Protein AF-A0A3C0SU18-F1 (afdb_monomer)

pLDDT: mean 85.0, std 11.49, range [48.28, 97.62]

Solvent-accessible surface area (backbone atoms only — not comparable to full-atom values): 10486 Å² total; per-residue (Å²): 111,67,68,60,50,54,52,52,51,52,50,52,52,52,51,52,51,51,51,54,54,54,45,52,53,54,50,54,53,54,53,49,53,54,48,51,53,43,73,75,42,60,92,57,51,73,62,43,60,68,72,45,73,77,45,69,43,95,81,41,96,68,96,50,73,66,63,51,53,61,45,32,54,31,21,38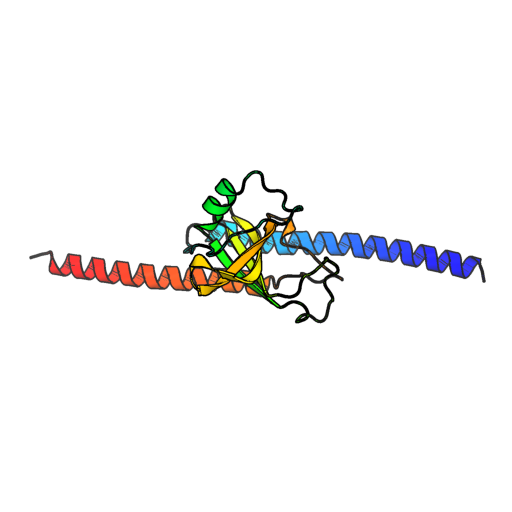,78,31,48,72,50,49,61,83,72,52,98,62,83,68,87,57,94,70,65,86,40,40,38,35,34,29,42,31,77,88,76,38,32,37,28,30,39,46,45,79,43,78,36,80,94,74,75,40,74,42,70,33,25,32,38,61,35,54,40,80,69,51,70,48,70,55,97,89,37,61,77,62,63,66,68,48,34,53,49,39,52,52,54,40,36,55,50,40,54,52,52,53,49,52,53,49,54,52,52,55,50,53,54,59,71,65,71,117

Secondary structure (DSSP, 8-state):
-HHHHHHHHHHHHHHHHHHHHHHHHHHHHHHHHHHHHHHHHGGG---BPPP-EEEE-TT---S-HHHHHHHHTSEEEEEEEETT-SSS--TTT--SSEEEEEEETTS-EEEEEEEEEEEGGGTEEEEEEEEEEEGGGG--EETTEESS-HHHHHHHHHHHHHHHHHHHHHHHHHHHHHHHHH--

Sequence (184 aa):
MFEKIEELVSQIQQDTQTIKEKKSILLDMNIKEVMYIIDTSIKWIEFDSISGIRKFSFNTEFHSILDFINLCSHAIKVDEYKSGSKPFKCYMNEKEGIYELWLLWNKEFCVTRVANEYSPELGRFIETREVEQYGRCAFDMYEVNFIWDMDCIVRSIINNLNKTATKTKVIREQLESQMRNSKL

Foldseek 3Di:
DVVVVVVVVVVVVVVVVVVVVVLVVVLVVLVVVLLVLCVVQLVQFAFAADPAEDAEDPPEPDDDPVVVNVQRRGKFFQFKDFQPPDPDRPPDVDDGAMWTWIQTSVRKIWIWGWDWDQDVVVRGTDIHIYTHYIGPVQFDDDPSHTPTDSVSNSVSSVVRSVVSVVVVVVVVVVVVVVVVVPPD

Mean predicted aligned error: 7.42 Å

Radius of gyration: 22.47 Å; Cα contacts (8 Å, |Δi|>4): 223; chains: 1; bounding box: 31×93×49 Å

Structure (mmCIF, N/CA/C/O backbone):
data_AF-A0A3C0SU18-F1
#
_entry.id   AF-A0A3C0SU18-F1
#
loop_
_atom_site.group_PDB
_atom_site.id
_atom_site.type_symbol
_atom_site.label_atom_id
_atom_site.label_alt_id
_atom_site.label_comp_id
_atom_site.label_asym_id
_atom_site.label_entity_id
_atom_site.label_seq_id
_atom_site.pdbx_PDB_ins_code
_atom_site.Cartn_x
_atom_site.Cartn_y
_atom_site.Cartn_z
_atom_site.occupancy
_atom_site.B_iso_or_equiv
_atom_site.auth_seq_id
_atom_site.auth_comp_id
_atom_site.auth_asym_id
_atom_site.auth_atom_id
_atom_site.pdbx_PDB_model_num
ATOM 1 N N . MET A 1 1 ? 15.022 -47.768 -2.696 1.00 73.12 1 MET A N 1
ATOM 2 C CA . MET A 1 1 ? 15.497 -46.474 -3.258 1.00 73.12 1 MET A CA 1
ATOM 3 C C . MET A 1 1 ? 14.331 -45.671 -3.817 1.00 73.12 1 MET A C 1
ATOM 5 O O . MET A 1 1 ? 14.207 -44.520 -3.436 1.00 73.12 1 MET A O 1
ATOM 9 N N . PHE A 1 2 ? 13.466 -46.280 -4.636 1.00 85.56 2 PHE A N 1
ATOM 10 C CA . PHE A 1 2 ? 12.244 -45.650 -5.154 1.00 85.56 2 PHE A CA 1
ATOM 11 C C . PHE A 1 2 ? 11.260 -45.236 -4.042 1.00 85.56 2 PHE A C 1
ATOM 13 O O . PHE A 1 2 ? 10.902 -44.072 -3.961 1.00 85.56 2 PHE A O 1
ATOM 20 N N . GLU A 1 3 ? 10.973 -46.132 -3.092 1.00 92.56 3 GLU A N 1
ATOM 21 C CA . GLU A 1 3 ? 10.109 -45.853 -1.924 1.00 92.56 3 GLU A CA 1
ATOM 22 C C . GLU A 1 3 ? 10.588 -44.646 -1.095 1.00 92.56 3 GLU A C 1
ATOM 24 O O . GLU A 1 3 ? 9.797 -43.815 -0.667 1.00 92.56 3 GLU A O 1
ATOM 29 N N . LYS A 1 4 ? 11.911 -44.491 -0.935 1.00 93.19 4 LYS A N 1
ATOM 30 C CA . LYS A 1 4 ? 12.508 -43.341 -0.237 1.00 93.19 4 LYS A CA 1
ATOM 31 C C . LYS A 1 4 ? 12.325 -42.031 -1.012 1.00 93.19 4 LYS A C 1
ATOM 33 O O . LYS A 1 4 ? 12.216 -40.972 -0.405 1.00 93.19 4 LYS A O 1
ATOM 38 N N . ILE A 1 5 ? 12.330 -42.083 -2.346 1.00 93.31 5 ILE A N 1
ATOM 39 C CA . ILE A 1 5 ? 12.046 -40.907 -3.180 1.00 93.31 5 ILE A CA 1
ATOM 40 C C . ILE A 1 5 ? 10.571 -40.522 -3.028 1.00 93.31 5 ILE A C 1
ATOM 42 O O . ILE A 1 5 ? 10.285 -39.347 -2.829 1.00 93.31 5 ILE A O 1
ATOM 46 N N . GLU A 1 6 ? 9.652 -41.488 -3.064 1.00 95.56 6 GLU A N 1
ATOM 47 C CA . GLU A 1 6 ? 8.213 -41.243 -2.883 1.00 95.56 6 GLU A CA 1
ATOM 48 C C . GLU A 1 6 ? 7.893 -40.652 -1.504 1.00 95.56 6 GLU A C 1
ATOM 50 O O . GLU A 1 6 ? 7.152 -39.674 -1.411 1.00 95.56 6 GLU A O 1
ATOM 55 N N . GLU A 1 7 ? 8.513 -41.177 -0.445 1.00 97.00 7 GLU A N 1
ATOM 56 C CA . GLU A 1 7 ? 8.393 -40.643 0.916 1.00 97.00 7 GLU A CA 1
ATOM 57 C C . GLU A 1 7 ? 8.862 -39.181 0.995 1.00 97.00 7 GLU A C 1
ATOM 59 O O . GLU A 1 7 ? 8.137 -38.318 1.492 1.00 97.00 7 GLU A O 1
ATOM 64 N N . LEU A 1 8 ? 10.041 -38.874 0.441 1.00 96.31 8 LEU A N 1
ATOM 65 C CA . LEU A 1 8 ? 10.576 -37.509 0.415 1.00 96.31 8 LEU A CA 1
ATOM 66 C C . LEU A 1 8 ? 9.686 -36.557 -0.391 1.00 96.31 8 LEU A C 1
ATOM 68 O O . LEU A 1 8 ? 9.464 -35.424 0.032 1.00 96.31 8 LEU A O 1
ATOM 72 N N . VAL A 1 9 ? 9.155 -37.003 -1.532 1.00 96.44 9 VAL A N 1
ATOM 73 C CA . VAL A 1 9 ? 8.219 -36.209 -2.341 1.00 96.44 9 VAL A CA 1
ATOM 74 C C . VAL A 1 9 ? 6.943 -35.913 -1.552 1.00 96.44 9 VAL A C 1
ATOM 76 O O . VAL A 1 9 ? 6.504 -34.763 -1.530 1.00 96.44 9 VAL A O 1
ATOM 79 N N . SER A 1 10 ? 6.382 -36.908 -0.861 1.00 96.50 10 SER A N 1
ATOM 80 C CA . SER A 1 10 ? 5.199 -36.727 -0.012 1.00 96.50 10 SER A CA 1
ATOM 81 C C . SER A 1 10 ? 5.458 -35.733 1.124 1.00 96.50 10 SER A C 1
ATOM 83 O O . SER A 1 10 ? 4.630 -34.854 1.371 1.00 96.50 10 SER A O 1
ATOM 85 N N . GLN A 1 11 ? 6.615 -35.820 1.789 1.00 97.56 11 GLN A N 1
ATOM 86 C CA . GLN A 1 11 ? 6.986 -34.888 2.856 1.00 97.56 11 GLN A CA 1
ATOM 87 C C . GLN A 1 11 ? 7.109 -33.452 2.331 1.00 97.56 11 GLN A C 1
ATOM 89 O O . GLN A 1 11 ? 6.512 -32.535 2.890 1.00 97.56 11 GLN A O 1
ATOM 94 N N . ILE A 1 12 ? 7.808 -33.258 1.207 1.00 96.12 12 ILE A N 1
ATOM 95 C CA . ILE A 1 12 ? 7.968 -31.938 0.577 1.00 96.12 12 ILE A CA 1
ATOM 96 C C . ILE A 1 12 ? 6.604 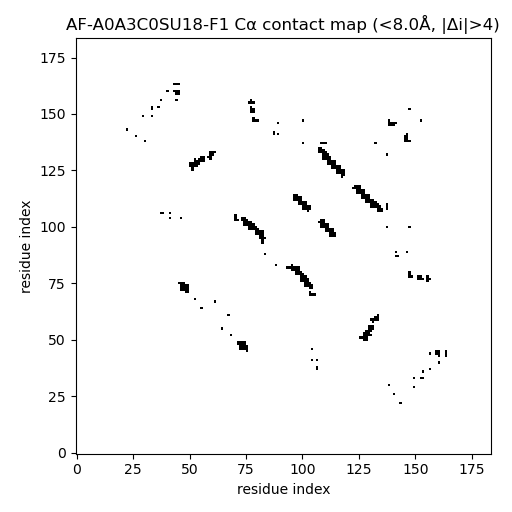-31.330 0.224 1.00 96.12 12 ILE A C 1
ATOM 98 O O . ILE A 1 12 ? 6.397 -30.129 0.409 1.00 96.12 12 ILE A O 1
ATOM 102 N N . GLN A 1 13 ? 5.660 -32.136 -0.268 1.00 95.25 13 GLN A N 1
ATOM 103 C CA . GLN A 1 13 ? 4.309 -31.670 -0.585 1.00 95.25 13 GLN A CA 1
ATOM 104 C C . GLN A 1 13 ? 3.549 -31.207 0.666 1.00 95.25 13 GLN A C 1
ATOM 106 O O . GLN A 1 13 ? 2.948 -30.129 0.644 1.00 95.25 13 GLN A O 1
ATOM 111 N N . GLN A 1 14 ? 3.606 -31.973 1.760 1.00 96.75 14 GLN A N 1
ATOM 112 C CA . GLN A 1 14 ? 2.976 -31.602 3.033 1.00 96.75 14 GLN A CA 1
ATOM 113 C C . GLN A 1 14 ? 3.587 -30.330 3.634 1.00 96.75 14 GLN A C 1
ATOM 115 O O . GLN A 1 14 ? 2.854 -29.426 4.053 1.00 96.75 14 GLN A O 1
ATOM 120 N N . ASP A 1 15 ? 4.915 -30.222 3.623 1.00 95.31 15 ASP A N 1
ATOM 121 C CA . ASP A 1 15 ? 5.626 -29.047 4.126 1.00 95.31 15 ASP A CA 1
ATOM 122 C C . ASP A 1 15 ? 5.274 -27.807 3.300 1.00 95.31 15 ASP A C 1
ATOM 124 O O . ASP A 1 15 ? 4.947 -26.756 3.852 1.00 95.31 15 ASP A O 1
ATOM 128 N N . THR A 1 16 ? 5.245 -27.937 1.970 1.00 90.56 16 THR A N 1
ATOM 129 C CA . THR A 1 16 ? 4.876 -26.845 1.055 1.0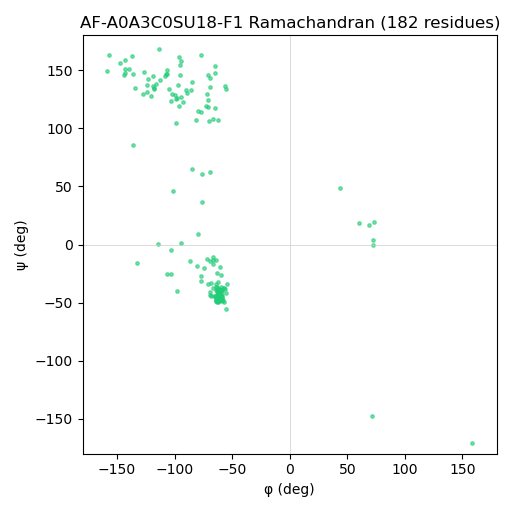0 90.56 16 THR A CA 1
ATOM 130 C C . THR A 1 16 ? 3.459 -26.338 1.324 1.00 90.56 16 THR A C 1
ATOM 132 O O . THR A 1 16 ? 3.231 -25.126 1.370 1.00 90.56 16 THR A O 1
ATOM 135 N N . GLN A 1 17 ? 2.505 -27.246 1.540 1.00 93.00 17 GLN A N 1
ATOM 136 C CA . GLN A 1 17 ? 1.126 -26.883 1.863 1.00 93.00 17 GLN A CA 1
ATOM 137 C C . GLN A 1 17 ? 1.041 -26.152 3.210 1.00 93.00 17 GLN A C 1
ATOM 139 O O . GLN A 1 17 ? 0.434 -25.084 3.298 1.00 93.00 17 GLN A O 1
ATOM 144 N N . THR A 1 18 ? 1.723 -26.669 4.232 1.00 92.94 18 THR A N 1
ATOM 145 C CA . THR A 1 18 ? 1.764 -26.059 5.569 1.00 92.94 18 THR A CA 1
ATOM 146 C C . THR A 1 18 ? 2.370 -24.655 5.524 1.00 92.94 18 THR A C 1
ATOM 148 O O . THR A 1 18 ? 1.820 -23.714 6.101 1.00 92.94 18 THR A O 1
ATOM 151 N N . ILE A 1 19 ? 3.476 -24.476 4.795 1.00 87.19 19 ILE A N 1
ATOM 152 C CA . ILE A 1 19 ? 4.123 -23.172 4.595 1.00 87.19 19 ILE A CA 1
ATOM 153 C C . ILE A 1 19 ? 3.154 -22.188 3.933 1.00 87.19 19 ILE A C 1
ATOM 155 O O . ILE A 1 19 ? 3.029 -21.048 4.387 1.00 87.19 19 ILE A O 1
ATOM 159 N N . LYS A 1 20 ? 2.438 -22.619 2.887 1.00 84.81 20 LYS A N 1
ATOM 160 C CA . LYS A 1 20 ? 1.464 -21.779 2.178 1.00 84.81 20 LYS A CA 1
ATOM 161 C C . LYS A 1 20 ? 0.345 -21.299 3.106 1.00 84.81 20 LYS A C 1
ATOM 163 O O . LYS A 1 20 ? 0.015 -20.113 3.095 1.00 84.81 20 LYS A O 1
ATOM 168 N N . GLU A 1 21 ? -0.201 -22.187 3.930 1.00 89.88 21 GLU A N 1
ATOM 169 C CA . GLU A 1 21 ? -1.260 -21.855 4.890 1.00 89.88 21 GLU A CA 1
ATOM 170 C C . GLU A 1 21 ? -0.781 -20.861 5.953 1.00 89.88 21 GLU A C 1
ATOM 172 O O . GLU A 1 21 ? -1.418 -19.831 6.181 1.00 89.88 21 GLU A O 1
ATOM 177 N N . LYS A 1 22 ? 0.376 -21.119 6.573 1.00 89.00 22 LYS A N 1
ATOM 178 C CA . LYS A 1 22 ? 0.932 -20.229 7.605 1.00 89.00 22 LYS A CA 1
ATOM 179 C C . LYS A 1 22 ? 1.287 -18.850 7.052 1.00 89.00 22 LYS A C 1
ATOM 181 O O . LYS A 1 22 ? 1.043 -17.855 7.733 1.00 89.00 22 LYS A O 1
ATOM 186 N N . LYS A 1 23 ? 1.785 -18.777 5.813 1.00 85.00 23 LYS A N 1
ATOM 187 C CA . LYS A 1 23 ? 2.049 -17.511 5.115 1.00 85.00 23 LYS A CA 1
ATOM 188 C C . LYS A 1 23 ? 0.773 -16.679 4.959 1.00 85.00 23 LYS A C 1
ATOM 190 O O . LYS A 1 23 ? 0.796 -15.492 5.262 1.00 85.00 23 LYS A O 1
ATOM 195 N N . SER A 1 24 ? -0.333 -17.296 4.537 1.00 85.31 24 SER A N 1
ATOM 196 C CA . SER A 1 24 ? -1.618 -16.597 4.380 1.00 85.31 24 SER A CA 1
ATOM 197 C C . SER A 1 24 ? -2.141 -16.042 5.705 1.00 85.31 24 SER A C 1
ATOM 199 O O . SER A 1 24 ? -2.592 -14.906 5.762 1.00 85.31 24 SER A O 1
ATOM 201 N N . ILE A 1 25 ? -2.041 -16.813 6.790 1.00 89.56 25 ILE A N 1
ATOM 202 C CA . ILE A 1 25 ? -2.493 -16.361 8.115 1.00 89.56 25 ILE A CA 1
ATOM 203 C C . ILE A 1 25 ? -1.677 -15.150 8.583 1.00 89.56 25 ILE A C 1
ATOM 205 O O . ILE A 1 25 ? -2.240 -14.169 9.069 1.00 89.56 25 ILE A O 1
ATOM 209 N N . LEU A 1 26 ? -0.352 -15.203 8.423 1.00 86.94 26 LEU A N 1
ATOM 210 C CA . LEU A 1 26 ? 0.532 -14.102 8.802 1.00 86.94 26 LEU A CA 1
ATOM 211 C C . LEU A 1 26 ? 0.250 -12.833 7.981 1.00 86.94 26 LEU A C 1
ATOM 213 O O . LEU A 1 26 ? 0.274 -11.732 8.534 1.00 86.94 26 LEU A O 1
ATOM 217 N N . LEU A 1 27 ? -0.041 -12.990 6.686 1.00 85.56 27 LEU A N 1
ATOM 218 C CA . LEU A 1 27 ? -0.448 -11.901 5.799 1.00 85.56 27 LEU A CA 1
ATOM 219 C C . LEU A 1 27 ? -1.669 -11.164 6.355 1.00 85.56 27 LEU A C 1
ATOM 221 O O . LEU A 1 27 ? -1.630 -9.956 6.595 1.00 85.56 27 LEU A O 1
ATOM 225 N N . ASP A 1 28 ? -2.731 -11.925 6.613 1.00 88.06 28 ASP A N 1
ATOM 226 C CA . ASP A 1 28 ? -4.013 -11.394 7.065 1.00 88.06 28 ASP A CA 1
ATOM 227 C C . ASP A 1 28 ? -3.899 -10.691 8.420 1.00 88.06 28 ASP A C 1
ATOM 229 O O . ASP A 1 28 ? -4.522 -9.648 8.632 1.00 88.06 28 ASP A O 1
ATOM 233 N N . MET A 1 29 ? -3.087 -11.229 9.336 1.00 90.44 29 MET A N 1
ATOM 234 C CA . MET A 1 29 ? -2.858 -10.623 10.649 1.00 90.44 29 MET A CA 1
ATOM 235 C C . MET A 1 29 ? -2.205 -9.240 10.546 1.00 90.44 29 MET A C 1
ATOM 237 O O . MET A 1 29 ? -2.726 -8.290 11.130 1.00 90.44 29 MET A O 1
ATOM 241 N N . ASN A 1 30 ? -1.119 -9.103 9.780 1.00 89.69 30 ASN A N 1
ATOM 242 C CA . ASN A 1 30 ? -0.411 -7.823 9.653 1.00 89.69 30 ASN A CA 1
ATOM 243 C C . ASN A 1 30 ? -1.236 -6.782 8.881 1.00 89.69 30 ASN A C 1
ATOM 245 O O . ASN A 1 30 ? -1.316 -5.628 9.299 1.00 89.69 30 ASN A O 1
ATOM 249 N N . ILE A 1 31 ? -1.919 -7.184 7.798 1.00 89.69 31 ILE A N 1
ATOM 250 C CA . ILE A 1 31 ? -2.835 -6.280 7.080 1.00 89.69 31 ILE A CA 1
ATOM 251 C C . ILE A 1 31 ? -3.925 -5.782 8.030 1.00 89.69 31 ILE A C 1
ATOM 253 O O . ILE A 1 31 ? -4.253 -4.598 8.031 1.00 89.69 31 ILE A O 1
ATOM 257 N N . LYS A 1 32 ? -4.491 -6.663 8.863 1.00 91.75 32 LYS A N 1
ATOM 258 C CA . LYS A 1 32 ? -5.528 -6.280 9.826 1.00 91.75 32 LYS A CA 1
ATOM 259 C C . LYS A 1 32 ? -5.030 -5.243 10.833 1.00 91.75 32 LYS A C 1
ATOM 261 O O . LYS A 1 32 ? -5.783 -4.329 11.162 1.00 91.75 32 LYS A O 1
ATOM 266 N N . GLU A 1 33 ? -3.795 -5.364 11.307 1.00 92.38 33 GLU A N 1
ATOM 267 C CA . GLU A 1 33 ? -3.188 -4.392 12.220 1.00 92.38 33 GLU A CA 1
ATOM 268 C C . GLU A 1 33 ? -3.019 -3.014 11.566 1.00 92.38 33 GLU A C 1
ATOM 270 O O . GLU A 1 33 ? -3.482 -2.009 12.112 1.00 92.38 33 GLU A O 1
ATOM 275 N N . VAL A 1 34 ? -2.460 -2.966 10.353 1.00 93.06 34 VAL A N 1
ATOM 276 C CA . VAL A 1 34 ? -2.328 -1.720 9.578 1.00 93.06 34 VAL A CA 1
ATOM 277 C C . VAL A 1 34 ? -3.697 -1.082 9.329 1.00 93.06 34 VAL A C 1
ATOM 279 O O . VAL A 1 34 ? -3.881 0.115 9.558 1.00 93.06 34 VAL A O 1
ATOM 282 N N . MET A 1 35 ? -4.689 -1.877 8.922 1.00 92.69 35 MET A N 1
ATOM 283 C CA . MET A 1 35 ? -6.046 -1.385 8.673 1.00 92.69 35 MET A CA 1
ATOM 284 C C . MET A 1 35 ? -6.715 -0.838 9.936 1.00 92.69 35 MET A C 1
ATOM 286 O O . MET A 1 35 ? -7.394 0.182 9.861 1.00 92.69 35 MET A O 1
ATOM 290 N N . TYR A 1 36 ? -6.485 -1.446 11.102 1.00 95.12 36 TYR A N 1
ATOM 291 C CA . TYR A 1 36 ? -6.994 -0.928 12.373 1.00 95.12 36 TYR A CA 1
ATOM 292 C C . TYR A 1 36 ? -6.428 0.465 12.700 1.00 95.12 36 TYR A C 1
ATOM 294 O O . TYR A 1 36 ? -7.167 1.370 13.111 1.00 95.12 36 TYR A O 1
ATOM 302 N N . ILE A 1 37 ? -5.126 0.665 12.477 1.00 94.56 37 ILE A N 1
ATOM 303 C CA . ILE A 1 37 ? -4.474 1.969 12.654 1.00 94.56 37 ILE A CA 1
ATOM 304 C C . ILE A 1 37 ? -5.087 2.992 11.694 1.00 94.56 37 ILE A C 1
ATOM 306 O O . ILE A 1 37 ? -5.429 4.100 12.116 1.00 94.56 37 ILE A O 1
ATOM 310 N N . ILE A 1 38 ? -5.290 2.624 10.429 1.00 94.12 38 ILE A N 1
ATOM 311 C CA . ILE A 1 38 ? -5.918 3.480 9.412 1.00 94.12 38 ILE A CA 1
ATOM 312 C C . ILE A 1 38 ? -7.346 3.847 9.800 1.00 94.12 38 ILE A C 1
ATOM 314 O O . ILE A 1 38 ? -7.693 5.025 9.796 1.00 94.12 38 ILE A O 1
ATOM 318 N N . ASP A 1 39 ? -8.169 2.881 10.196 1.00 95.19 39 ASP A N 1
ATOM 319 C CA . ASP A 1 39 ? -9.559 3.121 10.587 1.00 95.19 39 ASP A CA 1
ATOM 320 C C . ASP A 1 39 ? -9.680 4.137 11.724 1.00 95.19 39 ASP A C 1
ATOM 322 O O . ASP A 1 39 ? -10.585 4.978 11.717 1.00 95.19 39 ASP A O 1
ATOM 326 N N . THR A 1 40 ? -8.739 4.092 12.663 1.00 94.69 40 THR A N 1
ATOM 327 C CA . THR A 1 40 ? -8.687 5.004 13.808 1.00 94.69 40 THR A CA 1
ATOM 328 C C . THR A 1 40 ? -8.150 6.388 13.428 1.00 94.69 40 THR A C 1
ATOM 330 O O . THR A 1 40 ? -8.551 7.395 14.015 1.00 94.69 40 THR A O 1
ATOM 333 N N . SER A 1 41 ? -7.252 6.464 12.443 1.00 93.56 41 SER A N 1
ATOM 334 C CA . SER A 1 41 ? -6.485 7.678 12.135 1.00 93.56 41 SER A CA 1
ATOM 335 C C . SER A 1 41 ? -6.964 8.465 10.917 1.00 93.56 41 SER A C 1
ATOM 337 O O . SER A 1 41 ? -6.753 9.673 10.889 1.00 93.56 41 SER A O 1
ATOM 339 N N . ILE A 1 42 ? -7.637 7.842 9.941 1.00 91.94 42 ILE A N 1
ATOM 340 C CA . ILE A 1 42 ? -7.841 8.402 8.588 1.00 91.94 42 ILE A CA 1
ATOM 341 C C . ILE A 1 42 ? -8.474 9.802 8.578 1.00 91.94 42 ILE A C 1
ATOM 343 O O . ILE A 1 42 ? -8.133 10.630 7.742 1.00 91.94 42 ILE A O 1
ATOM 347 N N . LYS A 1 43 ? -9.371 10.095 9.531 1.00 92.12 43 LYS A N 1
ATOM 348 C CA . LYS A 1 43 ? -10.075 11.388 9.632 1.00 92.12 43 LYS A CA 1
ATOM 349 C C . LYS A 1 43 ? -9.163 12.553 10.033 1.00 92.12 43 LYS A C 1
ATOM 351 O O . LYS A 1 43 ? -9.580 13.702 9.936 1.00 92.12 43 LYS A O 1
ATOM 356 N N . TRP A 1 44 ? -7.964 12.253 10.522 1.00 93.00 44 TRP A N 1
ATOM 357 C CA . TRP A 1 44 ? -7.014 13.207 11.095 1.00 93.00 44 TRP A CA 1
ATOM 358 C C . TRP A 1 44 ? -5.737 13.343 10.266 1.00 93.00 44 TRP A C 1
ATOM 360 O O . TRP A 1 44 ? -4.826 14.074 10.652 1.00 93.00 44 TRP A O 1
ATOM 370 N N . ILE A 1 45 ? -5.645 12.612 9.160 1.00 90.94 45 ILE A N 1
ATOM 371 C CA . ILE A 1 45 ? -4.490 12.638 8.274 1.00 90.94 45 ILE A CA 1
ATOM 372 C C . ILE A 1 45 ? -4.637 13.794 7.278 1.00 90.94 45 ILE A C 1
ATOM 374 O O . ILE A 1 45 ? -5.727 14.053 6.767 1.00 90.94 45 ILE A O 1
ATOM 378 N N . GLU A 1 46 ? -3.533 14.488 7.002 1.00 91.50 46 GLU A N 1
ATOM 379 C CA . GLU A 1 46 ? -3.445 15.408 5.869 1.00 91.50 46 GLU A CA 1
ATOM 380 C C . GLU A 1 46 ? -3.056 14.649 4.601 1.00 91.50 46 GLU A C 1
ATOM 382 O O . GLU A 1 46 ? -2.127 13.840 4.609 1.00 91.50 46 GLU A O 1
ATOM 387 N N . PHE A 1 47 ? -3.774 14.924 3.516 1.00 90.69 47 PHE A N 1
ATOM 388 C CA . PHE A 1 47 ? -3.582 14.278 2.224 1.00 90.69 47 PHE A CA 1
ATOM 389 C C . PHE A 1 47 ? -2.957 15.243 1.219 1.00 90.69 47 PHE A C 1
ATOM 391 O O . PHE A 1 47 ? -3.291 16.429 1.202 1.00 90.69 47 PHE A O 1
ATOM 398 N N . ASP A 1 48 ? -2.116 14.693 0.350 1.00 85.81 48 ASP A N 1
ATOM 399 C CA . ASP A 1 48 ? -1.516 15.366 -0.797 1.00 85.81 48 ASP A CA 1
ATOM 400 C C . ASP A 1 48 ? -2.037 14.752 -2.107 1.00 85.81 48 ASP A C 1
ATOM 402 O O . ASP A 1 48 ? -2.650 13.684 -2.123 1.00 85.81 48 ASP A O 1
ATOM 406 N N . SER A 1 49 ? -1.771 15.406 -3.236 1.00 86.56 49 SER A N 1
ATOM 407 C CA . SER A 1 49 ? -2.099 14.859 -4.554 1.00 86.56 49 SER A CA 1
ATOM 408 C C . SER A 1 49 ? -0.950 14.025 -5.122 1.00 86.56 49 SER A C 1
ATOM 410 O O . SER A 1 49 ? 0.181 14.516 -5.207 1.00 86.56 49 SER A O 1
ATOM 412 N N . ILE A 1 50 ? -1.239 12.829 -5.635 1.00 87.94 50 ILE A N 1
ATOM 413 C CA . ILE A 1 50 ? -0.292 12.095 -6.484 1.00 87.94 50 ILE A CA 1
ATOM 414 C C . ILE A 1 50 ? -0.201 12.812 -7.837 1.00 87.94 50 ILE A C 1
ATOM 416 O O . ILE A 1 50 ? -1.185 12.918 -8.570 1.00 87.94 50 ILE A O 1
ATOM 420 N N . SER A 1 51 ? 0.984 13.308 -8.187 1.00 85.12 51 SER A N 1
ATOM 421 C CA . SER A 1 51 ? 1.205 14.034 -9.442 1.00 85.12 51 SER A CA 1
ATOM 422 C C . SER A 1 51 ? 1.730 13.124 -10.558 1.00 85.12 51 SER A C 1
ATOM 424 O O . SER A 1 51 ? 2.356 12.094 -10.312 1.00 85.12 51 SER A O 1
ATOM 426 N N . GLY A 1 52 ? 1.479 13.496 -11.817 1.00 80.81 52 GLY A N 1
ATOM 427 C CA . GLY A 1 52 ? 2.085 12.817 -12.970 1.00 80.81 52 GLY A CA 1
ATOM 428 C C . GLY A 1 52 ? 1.528 11.423 -13.289 1.00 80.81 52 GLY A C 1
ATOM 429 O O . GLY A 1 52 ? 2.185 10.672 -14.007 1.00 80.81 52 GLY A O 1
ATOM 430 N N . ILE A 1 53 ? 0.331 11.064 -12.809 1.00 84.44 53 ILE A N 1
ATOM 431 C CA . ILE A 1 53 ? -0.353 9.824 -13.219 1.00 84.44 53 ILE A CA 1
ATOM 432 C C . ILE A 1 53 ? -0.690 9.923 -14.708 1.00 84.44 53 ILE A C 1
ATOM 434 O O . ILE A 1 53 ? -1.431 10.817 -15.121 1.00 84.44 53 ILE A O 1
ATOM 438 N N . ARG A 1 54 ? -0.129 9.027 -15.525 1.00 74.00 54 ARG A N 1
ATOM 439 C CA . ARG A 1 54 ? -0.337 9.048 -16.986 1.00 74.00 54 ARG A CA 1
ATOM 440 C C . ARG A 1 54 ? -0.696 7.698 -17.597 1.00 74.00 54 ARG A C 1
ATOM 442 O O . ARG A 1 54 ? -1.127 7.677 -18.747 1.00 74.00 54 ARG A O 1
ATOM 449 N N . LYS A 1 55 ? -0.495 6.583 -16.886 1.00 72.56 55 LYS A N 1
ATOM 450 C CA . LYS A 1 55 ? -0.644 5.228 -17.443 1.00 72.56 55 LYS A CA 1
ATOM 451 C C . LYS A 1 55 ? -1.250 4.263 -16.424 1.00 72.56 55 LYS A C 1
ATOM 453 O O . LYS A 1 55 ? -0.969 4.371 -15.232 1.00 72.56 55 LYS A O 1
ATOM 458 N N . PHE A 1 56 ? -2.023 3.301 -16.923 1.00 71.62 56 PHE A N 1
ATOM 459 C CA . PHE A 1 56 ? -2.413 2.096 -16.185 1.00 71.62 56 PHE A CA 1
ATOM 460 C C . PHE A 1 56 ? -1.749 0.897 -16.833 1.00 71.62 56 PHE A C 1
ATOM 462 O O . PHE A 1 56 ? -1.680 0.820 -18.064 1.00 71.62 56 PHE A O 1
ATOM 469 N N . SER A 1 57 ? -1.304 -0.042 -16.007 1.00 66.81 57 SER A N 1
ATOM 470 C CA . SER A 1 57 ? -0.982 -1.377 -16.481 1.00 66.81 57 SER A CA 1
ATOM 471 C C . SER A 1 57 ? -2.256 -2.062 -16.988 1.00 66.81 57 SER A C 1
ATOM 473 O O . SER A 1 57 ? -3.352 -1.847 -16.470 1.00 66.81 57 SER A O 1
ATOM 475 N N . PHE A 1 58 ? -2.123 -2.913 -18.006 1.00 61.16 58 PHE A N 1
ATOM 476 C CA . PHE A 1 58 ? -3.248 -3.673 -18.574 1.00 61.16 58 PHE A CA 1
ATOM 477 C C . PHE A 1 58 ? -3.910 -4.606 -17.543 1.00 61.16 58 PHE A C 1
ATOM 479 O O . PHE A 1 58 ? -5.046 -5.031 -17.724 1.00 61.16 58 PHE A O 1
ATOM 486 N N . ASN A 1 59 ? -3.186 -4.914 -16.466 1.00 60.44 59 ASN A N 1
ATOM 487 C CA . ASN A 1 59 ? -3.609 -5.821 -15.406 1.00 60.44 59 ASN A CA 1
ATOM 488 C C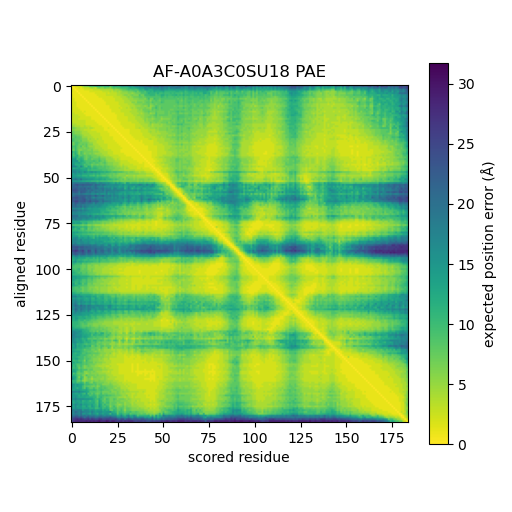 . ASN A 1 59 ? -4.261 -5.099 -14.214 1.00 60.44 59 ASN A C 1
ATOM 490 O O . ASN A 1 59 ? -4.598 -5.748 -13.228 1.00 60.44 59 ASN A O 1
ATOM 494 N N . THR A 1 60 ? -4.411 -3.773 -14.257 1.00 64.75 60 THR A N 1
ATOM 495 C CA . THR A 1 60 ? -4.978 -3.018 -13.135 1.00 64.75 60 THR A CA 1
ATOM 496 C C . THR A 1 60 ? -6.501 -3.183 -13.100 1.00 64.75 60 THR A C 1
ATOM 498 O O . THR A 1 60 ? -7.203 -2.692 -13.981 1.00 64.75 60 THR A O 1
ATOM 501 N N . GLU A 1 61 ? -7.030 -3.839 -12.063 1.00 62.84 61 GLU A N 1
ATOM 502 C CA . GLU A 1 61 ? -8.472 -4.072 -11.855 1.00 62.84 61 GLU A CA 1
ATOM 503 C C . GLU A 1 61 ? -9.210 -2.813 -11.346 1.00 62.84 61 GLU A C 1
ATOM 505 O O . GLU A 1 61 ? -9.781 -2.794 -10.256 1.00 62.84 61 GLU A O 1
ATOM 510 N N . PHE A 1 62 ? -9.196 -1.723 -12.118 1.00 66.31 62 PHE A N 1
ATOM 511 C CA . PHE A 1 62 ? -9.929 -0.495 -11.791 1.00 66.31 62 PHE A CA 1
ATOM 512 C C . PHE A 1 62 ? -10.899 -0.097 -12.913 1.00 66.31 62 PHE A C 1
ATOM 514 O O . PHE A 1 62 ? -10.603 -0.246 -14.095 1.00 66.31 62 PHE A O 1
ATOM 521 N N . HIS A 1 63 ? -12.074 0.422 -12.545 1.00 57.31 63 HIS A N 1
ATOM 522 C CA . HIS A 1 63 ? -13.199 0.607 -13.468 1.00 57.31 63 HIS A CA 1
ATOM 523 C C . HIS A 1 63 ? -13.057 1.832 -14.408 1.00 57.31 63 HIS A C 1
ATOM 525 O O . HIS A 1 63 ? -13.609 1.797 -15.508 1.00 57.31 63 HIS A O 1
ATOM 531 N N . SER A 1 64 ? -12.327 2.904 -14.035 1.00 67.62 64 SER A N 1
ATOM 532 C CA . SER A 1 64 ? -12.039 4.052 -14.931 1.00 67.62 64 SER A CA 1
ATOM 533 C C . SER A 1 64 ? -10.809 4.915 -14.547 1.00 67.62 64 SER A C 1
ATOM 535 O O . SER A 1 64 ? -10.498 5.123 -13.386 1.00 67.62 64 SER A O 1
ATOM 537 N N . ILE A 1 65 ? -10.100 5.528 -15.500 1.00 66.56 65 ILE A N 1
ATOM 538 C CA . ILE A 1 65 ? -8.980 6.449 -15.176 1.00 66.56 65 ILE A CA 1
ATOM 539 C C . ILE A 1 65 ? -9.408 7.652 -14.322 1.00 66.56 65 ILE A C 1
ATOM 541 O O . ILE A 1 65 ? -8.675 8.085 -13.433 1.00 66.56 65 ILE A O 1
ATOM 545 N N . LEU A 1 66 ? -10.584 8.208 -14.615 1.00 69.69 66 LEU A N 1
ATOM 546 C CA . LEU A 1 66 ? -11.058 9.450 -14.011 1.00 69.69 66 LEU A CA 1
ATOM 547 C C . LEU A 1 66 ? -11.386 9.258 -12.534 1.00 69.69 66 LEU A C 1
ATOM 549 O O . LEU A 1 66 ? -10.982 10.081 -11.713 1.00 69.69 66 LEU A O 1
ATOM 553 N N . ASP A 1 67 ? -12.054 8.157 -12.185 1.00 72.06 67 ASP A N 1
ATOM 554 C CA . ASP A 1 67 ? -12.392 7.897 -10.785 1.00 72.06 67 ASP A CA 1
ATOM 555 C C . ASP A 1 67 ? -11.119 7.653 -9.970 1.00 72.06 67 ASP A C 1
ATOM 557 O O . ASP A 1 67 ? -10.994 8.170 -8.863 1.00 72.06 67 ASP A O 1
ATOM 561 N N . PHE A 1 68 ? -10.119 6.978 -10.544 1.00 75.81 68 PHE A N 1
ATOM 562 C CA . PHE A 1 68 ? -8.831 6.792 -9.883 1.00 75.81 68 PHE A CA 1
ATOM 563 C C . PHE A 1 68 ? -8.070 8.110 -9.677 1.00 75.81 68 PHE A C 1
ATOM 565 O O . PHE A 1 68 ? -7.544 8.350 -8.592 1.00 75.81 68 PHE A O 1
ATOM 572 N N . ILE A 1 69 ? -8.022 8.996 -10.679 1.00 77.62 69 ILE A N 1
ATOM 573 C CA . ILE A 1 69 ? -7.385 10.318 -10.533 1.00 77.62 69 ILE A CA 1
ATOM 574 C C . ILE A 1 69 ? -8.063 11.122 -9.417 1.00 77.62 69 ILE A C 1
ATOM 576 O O . ILE A 1 69 ? -7.376 11.749 -8.607 1.00 77.62 69 ILE A O 1
ATOM 580 N N . ASN A 1 70 ? -9.393 11.055 -9.324 1.00 78.56 70 ASN A N 1
ATOM 581 C CA . ASN A 1 70 ? -10.131 11.692 -8.238 1.00 78.56 70 ASN A CA 1
ATOM 582 C C . ASN A 1 70 ? -9.728 11.117 -6.873 1.00 78.56 70 ASN A C 1
ATOM 584 O O . ASN A 1 70 ? -9.517 11.888 -5.939 1.00 78.56 70 ASN A O 1
ATOM 588 N N . LEU A 1 71 ? -9.539 9.800 -6.747 1.00 80.81 71 LEU A N 1
ATOM 589 C CA . LEU A 1 71 ? -9.024 9.198 -5.509 1.00 80.81 71 LEU A CA 1
ATOM 590 C C . LEU A 1 71 ? -7.592 9.659 -5.190 1.00 80.81 71 LEU A C 1
ATOM 592 O O . LEU A 1 71 ? -7.277 9.961 -4.041 1.00 80.81 71 LEU A O 1
ATOM 596 N N . CYS A 1 72 ? -6.745 9.786 -6.208 1.00 80.69 72 CYS A N 1
ATOM 597 C CA . CYS A 1 72 ? -5.344 10.190 -6.083 1.00 80.69 72 CYS A CA 1
ATOM 598 C C . CYS A 1 72 ? -5.125 11.664 -5.740 1.00 80.69 72 CYS A C 1
ATOM 600 O O . CYS A 1 72 ? -4.015 12.045 -5.369 1.00 80.69 72 CYS A O 1
ATOM 602 N N . SER A 1 73 ? -6.159 12.499 -5.839 1.00 75.75 73 SER A N 1
ATOM 603 C CA . SER A 1 73 ? -6.098 13.879 -5.345 1.00 75.75 73 SER A CA 1
ATOM 604 C C . SER A 1 73 ? -5.985 13.964 -3.816 1.00 75.75 73 SER A C 1
ATOM 606 O O . SER A 1 73 ? -5.632 15.021 -3.300 1.00 75.75 73 SER A O 1
ATOM 608 N N . HIS A 1 74 ? -6.236 12.852 -3.111 1.00 86.69 74 HIS A N 1
ATOM 609 C CA . HIS A 1 74 ? -6.145 12.746 -1.660 1.00 86.69 74 HIS A CA 1
ATOM 610 C C . HIS A 1 74 ? -5.430 11.444 -1.262 1.00 86.69 74 HIS A C 1
ATOM 612 O O . HIS A 1 74 ? -6.062 10.417 -0.998 1.00 86.69 74 HIS A O 1
ATOM 618 N N . ALA A 1 75 ? -4.100 11.485 -1.217 1.00 92.31 75 ALA A N 1
ATOM 619 C CA . ALA A 1 75 ? -3.249 10.343 -0.917 1.00 92.31 75 ALA A CA 1
ATOM 620 C C . ALA A 1 75 ? -2.097 10.691 0.038 1.00 92.31 75 ALA A C 1
ATOM 622 O O . ALA A 1 75 ? -1.719 11.848 0.209 1.00 92.31 75 ALA A O 1
ATOM 623 N N . ILE A 1 76 ? -1.510 9.662 0.643 1.00 93.50 76 ILE A N 1
ATOM 624 C CA . ILE A 1 76 ? -0.294 9.750 1.458 1.00 93.50 76 ILE A CA 1
ATOM 625 C C . ILE A 1 76 ? 0.694 8.722 0.925 1.00 93.50 76 ILE A C 1
ATOM 627 O O . ILE A 1 76 ? 0.344 7.549 0.797 1.00 93.50 76 ILE A O 1
ATOM 631 N N . LYS A 1 77 ? 1.936 9.126 0.656 1.00 93.81 77 LYS A N 1
ATOM 632 C CA . LYS A 1 77 ? 3.009 8.167 0.381 1.00 93.81 77 LYS A CA 1
ATOM 633 C C . LYS A 1 77 ? 3.395 7.495 1.691 1.00 93.81 77 LYS A C 1
ATOM 635 O O . LYS A 1 77 ? 3.800 8.182 2.629 1.00 93.81 77 LYS A O 1
ATOM 640 N N . VAL A 1 78 ? 3.239 6.180 1.770 1.00 94.69 78 VAL A N 1
ATOM 641 C CA . VAL A 1 78 ? 3.479 5.425 3.008 1.00 94.69 78 VAL A CA 1
ATOM 642 C C . VAL A 1 78 ? 4.756 4.601 2.967 1.00 94.69 78 VAL A C 1
ATOM 644 O O . VAL A 1 78 ? 5.329 4.363 4.027 1.00 94.69 78 VAL A O 1
ATOM 647 N N . ASP A 1 79 ? 5.215 4.212 1.777 1.00 93.00 79 ASP A N 1
ATOM 648 C CA . ASP A 1 79 ? 6.481 3.505 1.595 1.00 93.00 79 ASP A CA 1
ATOM 649 C C . ASP A 1 79 ? 7.018 3.692 0.164 1.00 93.00 79 ASP A C 1
ATOM 651 O O . ASP A 1 79 ? 6.290 4.087 -0.756 1.00 93.00 79 ASP A O 1
ATOM 655 N N . GLU A 1 80 ? 8.301 3.406 -0.032 1.00 91.31 80 GLU A N 1
ATOM 656 C CA . GLU A 1 80 ? 8.932 3.322 -1.348 1.00 91.31 80 GLU A CA 1
ATOM 657 C C . GLU A 1 80 ? 9.984 2.216 -1.385 1.00 91.31 80 GLU A C 1
ATOM 659 O O . GLU A 1 80 ? 10.707 1.984 -0.417 1.00 91.31 80 GLU A O 1
ATOM 664 N N . TYR A 1 81 ? 10.126 1.554 -2.530 1.00 86.94 81 TYR A N 1
ATOM 665 C CA . TYR A 1 81 ? 11.274 0.689 -2.767 1.00 86.94 81 TYR A CA 1
ATOM 666 C C . TYR A 1 81 ? 11.793 0.836 -4.192 1.00 86.94 81 TYR A C 1
ATOM 668 O O . TYR A 1 81 ? 11.062 1.145 -5.133 1.00 86.94 81 TYR A O 1
ATOM 676 N N . LYS A 1 82 ? 13.096 0.614 -4.354 1.00 86.44 82 LYS A N 1
ATOM 677 C CA . LYS A 1 82 ? 13.755 0.605 -5.659 1.00 86.44 82 LYS A CA 1
ATOM 678 C C . LYS A 1 82 ? 13.893 -0.829 -6.153 1.00 86.44 82 LYS A C 1
ATOM 680 O O . LYS A 1 82 ? 14.308 -1.700 -5.383 1.00 86.44 82 LYS A O 1
ATOM 685 N N . SER A 1 83 ? 13.621 -1.075 -7.426 1.00 78.38 83 SER A N 1
ATOM 686 C CA . SER A 1 83 ? 13.777 -2.408 -8.002 1.00 78.38 83 SER A CA 1
ATOM 687 C C . SER A 1 83 ? 15.185 -2.959 -7.801 1.00 78.38 83 SER A C 1
ATOM 689 O O . SER A 1 83 ? 16.170 -2.243 -8.006 1.00 78.38 83 SER A O 1
ATOM 691 N N . GLY A 1 84 ? 15.289 -4.218 -7.374 1.00 71.06 84 GLY A N 1
ATOM 692 C CA . GLY A 1 84 ? 16.567 -4.876 -7.078 1.00 71.06 84 GLY A CA 1
ATOM 693 C C . GLY A 1 84 ? 17.283 -4.399 -5.804 1.00 71.06 84 GLY A C 1
ATOM 694 O O . GLY A 1 84 ? 18.389 -4.859 -5.533 1.00 71.06 84 GLY A O 1
ATOM 695 N N . SER A 1 85 ? 16.688 -3.498 -5.010 1.00 71.31 85 SER A N 1
ATOM 696 C CA . SER A 1 85 ? 17.261 -3.064 -3.721 1.00 71.31 85 SER A CA 1
ATOM 697 C C . SER A 1 85 ? 17.001 -4.034 -2.567 1.00 71.31 85 SER A C 1
ATOM 699 O O . SER A 1 85 ? 17.699 -3.984 -1.555 1.00 71.31 85 SER A O 1
ATOM 701 N N . LYS A 1 86 ? 16.017 -4.928 -2.710 1.00 66.56 86 LYS A N 1
ATOM 702 C CA . LYS A 1 86 ? 15.729 -5.982 -1.735 1.00 66.56 86 LYS A CA 1
ATOM 703 C C . LYS A 1 86 ? 16.427 -7.286 -2.152 1.00 66.56 86 LYS A C 1
ATOM 705 O O . LYS A 1 86 ? 16.549 -7.553 -3.346 1.00 66.56 86 LYS A O 1
ATOM 710 N N . PRO A 1 87 ? 16.890 -8.108 -1.189 1.00 56.00 87 PRO A N 1
ATOM 711 C CA . PRO A 1 87 ? 17.637 -9.339 -1.474 1.00 56.00 87 PRO A CA 1
ATOM 712 C C . PRO A 1 87 ? 16.798 -10.416 -2.182 1.00 56.00 87 PRO A C 1
ATOM 714 O O . PRO A 1 87 ? 17.344 -11.400 -2.674 1.00 56.00 87 PRO A O 1
ATOM 717 N N . PHE A 1 88 ? 15.483 -10.226 -2.258 1.00 58.66 88 PHE A N 1
ATOM 718 C CA . PHE A 1 88 ? 14.555 -11.092 -2.968 1.00 58.66 88 PHE A CA 1
ATOM 719 C C . PHE A 1 88 ? 14.264 -10.491 -4.350 1.00 58.66 88 PHE A C 1
ATOM 721 O O . PHE A 1 88 ? 13.849 -9.336 -4.449 1.00 58.66 88 PHE A O 1
ATOM 728 N N . LYS A 1 89 ? 14.457 -11.272 -5.421 1.00 49.66 89 LYS A N 1
ATOM 729 C CA . LYS A 1 89 ? 13.937 -10.924 -6.750 1.00 49.66 89 LYS A CA 1
ATOM 730 C C . LYS A 1 89 ? 12.417 -11.070 -6.698 1.00 49.66 89 LYS A C 1
ATOM 732 O O . LYS A 1 89 ? 11.926 -12.196 -6.662 1.00 49.66 89 LYS A O 1
ATOM 737 N N . CYS A 1 90 ? 11.671 -9.969 -6.678 1.00 52.75 90 CYS A N 1
ATOM 738 C CA . CYS A 1 90 ? 10.227 -10.036 -6.865 1.00 52.75 90 CYS A CA 1
ATOM 739 C C . CYS A 1 90 ? 9.951 -10.603 -8.265 1.00 52.75 90 CYS A C 1
ATOM 741 O O . CYS A 1 90 ? 10.158 -9.925 -9.262 1.00 52.75 90 CYS A O 1
ATOM 743 N N . TYR A 1 91 ? 9.482 -11.852 -8.360 1.00 48.28 91 TYR A N 1
ATOM 744 C CA . TYR A 1 91 ? 9.071 -12.486 -9.626 1.00 48.28 91 TYR A CA 1
ATOM 745 C C . TYR A 1 91 ? 7.700 -11.999 -10.124 1.00 48.28 91 TYR A C 1
ATOM 747 O O . TYR A 1 91 ? 6.922 -12.751 -10.709 1.00 48.28 91 TYR A O 1
ATOM 755 N N . MET A 1 92 ? 7.396 -10.721 -9.923 1.00 50.41 92 MET A N 1
ATOM 756 C CA . MET A 1 92 ? 6.537 -10.039 -10.882 1.00 50.41 92 MET A CA 1
ATOM 757 C C . MET A 1 92 ? 7.406 -9.718 -12.099 1.00 50.41 92 MET A C 1
ATOM 759 O O . MET A 1 92 ? 8.631 -9.770 -12.010 1.00 50.41 92 MET A O 1
ATOM 763 N N . ASN A 1 93 ? 6.827 -9.401 -13.252 1.00 59.66 93 ASN A N 1
ATOM 764 C CA . ASN A 1 93 ? 7.596 -8.803 -14.347 1.00 59.66 93 ASN A CA 1
ATOM 765 C C . ASN A 1 93 ? 8.010 -7.375 -13.943 1.00 59.66 93 ASN A C 1
ATOM 767 O O . ASN A 1 93 ? 7.555 -6.394 -14.527 1.00 59.66 93 ASN A O 1
ATOM 771 N N . GLU A 1 94 ? 8.800 -7.270 -12.876 1.00 66.88 94 GLU A N 1
ATOM 772 C CA . GLU A 1 94 ? 9.216 -6.046 -12.231 1.00 66.88 94 GLU A CA 1
ATOM 773 C C . GLU A 1 94 ? 10.104 -5.301 -13.219 1.00 66.88 94 GLU A C 1
ATOM 775 O O . GLU A 1 94 ? 11.227 -5.703 -13.531 1.00 66.88 94 GLU A O 1
ATOM 780 N N . LYS A 1 95 ? 9.562 -4.216 -13.763 1.00 77.75 95 LYS A N 1
ATOM 781 C CA . LYS A 1 95 ? 10.335 -3.282 -14.572 1.00 77.75 95 LYS A CA 1
ATOM 782 C C . LYS A 1 95 ? 11.276 -2.526 -13.639 1.00 77.75 95 LYS A C 1
ATOM 784 O O . LYS A 1 95 ? 10.903 -2.204 -12.509 1.00 77.75 95 LYS A O 1
ATOM 789 N N . GLU A 1 96 ? 12.464 -2.194 -14.129 1.00 79.75 96 GLU A N 1
ATOM 790 C CA . GLU A 1 96 ? 13.385 -1.334 -13.391 1.00 79.75 96 GLU A CA 1
ATOM 791 C C . GLU A 1 96 ? 12.711 0.011 -13.049 1.00 79.75 96 GLU A C 1
ATOM 793 O O . GLU A 1 96 ? 12.012 0.603 -13.883 1.00 79.75 96 GLU A O 1
ATOM 798 N N . GLY A 1 97 ? 12.893 0.487 -11.816 1.00 83.31 97 GLY A N 1
ATOM 799 C CA . GLY A 1 97 ? 12.340 1.764 -11.373 1.00 83.31 97 GLY A CA 1
ATOM 800 C C . GLY A 1 97 ? 12.188 1.911 -9.861 1.00 83.31 97 GLY A C 1
ATOM 801 O O . GLY A 1 97 ? 12.683 1.105 -9.071 1.00 83.31 97 GLY A O 1
ATOM 802 N N . ILE A 1 98 ? 11.506 2.987 -9.469 1.00 89.75 98 ILE A N 1
ATOM 803 C CA . ILE A 1 98 ? 11.065 3.230 -8.093 1.00 89.75 98 ILE A CA 1
ATOM 804 C C . ILE A 1 98 ? 9.581 2.890 -8.026 1.00 89.75 98 ILE A C 1
ATOM 806 O O . ILE A 1 98 ? 8.802 3.375 -8.845 1.00 89.75 98 ILE A O 1
ATOM 810 N N . TYR A 1 99 ? 9.204 2.077 -7.052 1.00 90.12 99 TYR A N 1
ATOM 811 C CA . TYR A 1 99 ? 7.821 1.773 -6.731 1.00 90.12 99 TYR A CA 1
ATOM 812 C C . TYR A 1 99 ? 7.440 2.526 -5.462 1.00 90.12 99 TYR A C 1
ATOM 814 O O . TYR A 1 99 ? 8.175 2.532 -4.475 1.00 90.12 99 TYR A O 1
ATOM 822 N N . GLU A 1 100 ? 6.277 3.157 -5.488 1.00 92.38 100 GLU A N 1
ATOM 823 C CA . GLU A 1 100 ? 5.729 3.915 -4.370 1.00 92.38 100 GLU A CA 1
ATOM 824 C C . GLU A 1 100 ? 4.422 3.266 -3.925 1.00 92.38 100 GLU A C 1
ATOM 826 O O . GLU A 1 100 ? 3.570 2.961 -4.764 1.00 92.38 100 GLU A O 1
ATOM 831 N N . LEU A 1 101 ? 4.265 3.084 -2.614 1.00 93.19 101 LEU A N 1
ATOM 832 C CA . LEU A 1 101 ? 3.011 2.669 -2.003 1.00 93.19 101 LEU A CA 1
ATOM 833 C C . LEU A 1 101 ? 2.296 3.899 -1.453 1.00 93.19 101 LEU A C 1
ATOM 835 O O . LEU A 1 101 ? 2.837 4.649 -0.634 1.00 93.19 101 LEU A O 1
ATOM 839 N N . TRP A 1 102 ? 1.055 4.072 -1.883 1.00 93.81 102 TRP A N 1
ATOM 840 C CA . TRP A 1 102 ? 0.201 5.187 -1.511 1.00 93.81 102 TRP A CA 1
ATOM 841 C C . TRP A 1 102 ? -1.032 4.688 -0.762 1.00 93.81 102 TRP A C 1
ATOM 843 O O . TRP A 1 102 ? -1.675 3.739 -1.203 1.00 93.81 102 TRP A O 1
ATOM 853 N N . LEU A 1 103 ? -1.379 5.350 0.342 1.00 93.94 103 LEU A N 1
ATOM 854 C CA . LEU A 1 103 ? -2.661 5.213 1.034 1.00 93.94 103 LEU A CA 1
ATOM 855 C C . LEU A 1 103 ? -3.624 6.282 0.510 1.00 93.94 103 LEU A C 1
ATOM 857 O O . LEU A 1 103 ? -3.329 7.473 0.602 1.00 93.94 103 LEU A O 1
ATOM 861 N N . LEU A 1 104 ? -4.770 5.864 -0.018 1.00 91.69 104 LEU A N 1
ATOM 862 C CA . LEU A 1 104 ? -5.808 6.735 -0.565 1.00 91.69 104 LEU A CA 1
ATOM 863 C C . LEU A 1 104 ? -6.883 7.054 0.489 1.00 91.69 104 LEU A C 1
ATOM 865 O O . LEU A 1 104 ? -7.086 6.307 1.449 1.00 91.69 104 LEU A O 1
ATOM 869 N N . TRP A 1 105 ? -7.620 8.154 0.306 1.00 89.31 105 TRP A N 1
ATOM 870 C CA . TRP A 1 105 ? -8.662 8.606 1.248 1.00 89.31 105 TRP A CA 1
ATOM 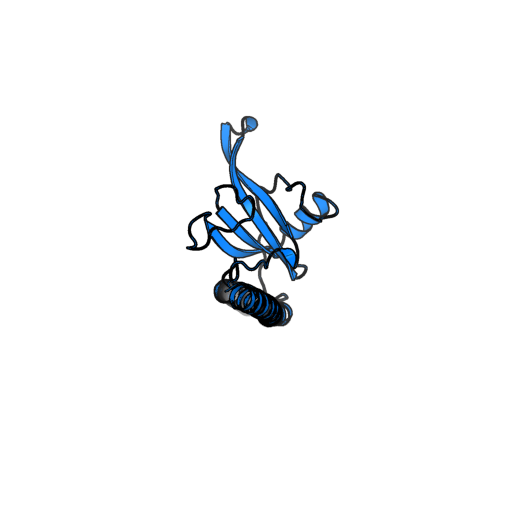871 C C . TRP A 1 105 ? -9.802 7.601 1.484 1.00 89.31 105 TRP A C 1
ATOM 873 O O . TRP A 1 105 ? -10.418 7.600 2.550 1.00 89.31 105 TRP A O 1
ATOM 883 N N . ASN A 1 106 ? -10.071 6.717 0.519 1.00 88.69 106 ASN A N 1
ATOM 884 C CA . ASN A 1 106 ? -11.043 5.630 0.646 1.00 88.69 106 ASN A CA 1
ATOM 885 C C . ASN A 1 106 ? -10.499 4.417 1.429 1.00 88.69 106 ASN A C 1
ATOM 887 O O . ASN A 1 106 ? -11.173 3.390 1.491 1.00 88.69 106 ASN A O 1
ATOM 891 N N . LYS A 1 107 ? -9.319 4.551 2.053 1.00 90.38 107 LYS A N 1
ATOM 892 C CA . LYS A 1 107 ? -8.598 3.519 2.818 1.00 90.38 107 LYS A CA 1
ATOM 893 C C . LYS A 1 107 ? -8.044 2.372 1.972 1.00 90.38 107 LYS A C 1
ATOM 895 O O . LYS A 1 107 ? -7.697 1.327 2.519 1.00 90.38 107 LYS A O 1
ATOM 900 N N . GLU A 1 108 ? -7.954 2.550 0.659 1.00 89.50 108 GLU A N 1
ATOM 901 C CA . GLU A 1 108 ? -7.306 1.585 -0.225 1.00 89.50 108 GLU A CA 1
ATOM 902 C C . GLU A 1 108 ? -5.854 1.970 -0.503 1.00 89.50 108 GLU A C 1
ATOM 904 O O . GLU A 1 108 ? -5.438 3.113 -0.302 1.00 89.50 108 GLU A O 1
ATOM 909 N N . PHE A 1 109 ? -5.078 0.988 -0.955 1.00 90.00 109 PHE A N 1
ATOM 910 C CA . PHE A 1 109 ? -3.676 1.169 -1.296 1.00 90.00 109 PHE A CA 1
ATOM 911 C C . PHE A 1 109 ? -3.473 1.158 -2.803 1.00 90.00 109 PHE A C 1
ATOM 913 O O . PHE A 1 109 ? -4.199 0.497 -3.542 1.00 90.00 109 PHE A O 1
ATOM 920 N N . CYS A 1 110 ? -2.464 1.886 -3.259 1.00 88.75 110 CYS A N 1
ATOM 921 C CA . CYS A 1 110 ? -2.074 1.930 -4.656 1.00 88.75 110 CYS A CA 1
ATOM 922 C C . CYS A 1 110 ? -0.561 1.810 -4.779 1.00 88.75 110 CYS A C 1
ATOM 924 O O . CYS A 1 110 ? 0.178 2.510 -4.087 1.00 88.75 110 CYS A O 1
ATOM 926 N N . VAL A 1 111 ? -0.111 0.974 -5.711 1.00 89.56 111 VAL A N 1
ATOM 927 C CA . VAL A 1 111 ? 1.294 0.887 -6.103 1.00 89.56 111 VAL A CA 1
ATOM 928 C C . VAL A 1 111 ? 1.480 1.608 -7.424 1.00 89.56 111 VAL A C 1
ATOM 930 O O . VAL A 1 111 ? 0.846 1.264 -8.425 1.00 89.56 111 VAL A O 1
ATOM 933 N N . THR A 1 112 ? 2.376 2.589 -7.439 1.00 89.56 112 THR A N 1
ATOM 934 C CA . THR A 1 112 ? 2.779 3.268 -8.671 1.00 89.56 112 THR A CA 1
ATOM 935 C C . THR A 1 112 ? 4.245 3.026 -8.967 1.00 89.56 112 THR A C 1
ATOM 937 O O . THR A 1 112 ? 5.077 3.144 -8.070 1.00 89.56 112 THR A O 1
ATOM 940 N N . ARG A 1 113 ? 4.579 2.782 -10.231 1.00 89.94 113 ARG A N 1
ATOM 941 C CA . ARG A 1 113 ? 5.957 2.800 -10.716 1.00 89.94 113 ARG A CA 1
ATOM 942 C C . ARG A 1 113 ? 6.286 4.174 -11.284 1.00 89.94 113 ARG A C 1
ATOM 944 O O . ARG A 1 113 ? 5.579 4.679 -12.157 1.00 89.94 113 ARG A O 1
ATOM 951 N N . VAL A 1 114 ? 7.366 4.768 -10.797 1.00 90.69 114 VAL A N 1
ATOM 952 C CA . VAL A 1 114 ? 7.861 6.076 -11.226 1.00 90.69 114 VAL A CA 1
ATOM 953 C C . VAL A 1 114 ? 8.824 5.902 -12.398 1.00 90.69 114 VAL A C 1
ATOM 955 O O . VAL A 1 114 ? 9.764 5.106 -12.338 1.00 90.69 114 VAL A O 1
ATOM 958 N N . ALA A 1 115 ? 8.604 6.672 -13.459 1.00 86.38 115 ALA A N 1
ATOM 959 C CA . ALA A 1 115 ? 9.456 6.734 -14.638 1.00 86.38 115 ALA A CA 1
ATOM 960 C C . ALA A 1 115 ? 9.670 8.186 -15.079 1.00 86.38 115 ALA A C 1
ATOM 962 O O . ALA A 1 115 ? 8.769 9.016 -14.976 1.00 86.38 115 ALA A O 1
ATOM 963 N N . ASN A 1 116 ? 10.849 8.485 -15.624 1.00 86.75 116 ASN A N 1
ATOM 964 C CA . ASN A 1 116 ? 11.130 9.781 -16.237 1.00 86.75 116 ASN A CA 1
ATOM 965 C C . ASN A 1 116 ? 10.927 9.690 -17.746 1.00 86.75 116 ASN A C 1
ATOM 967 O O . ASN A 1 116 ? 11.624 8.938 -18.426 1.00 86.75 116 ASN A O 1
ATOM 971 N N . GLU A 1 117 ? 9.999 10.480 -18.274 1.00 83.94 117 GLU A N 1
ATOM 972 C CA . GLU A 1 117 ? 9.677 10.506 -19.700 1.00 83.94 117 GLU A CA 1
ATOM 973 C C . GLU A 1 117 ? 9.957 11.893 -20.269 1.00 83.94 117 GLU A C 1
ATOM 975 O O . GLU A 1 117 ? 9.636 12.911 -19.654 1.00 83.94 117 GLU A O 1
ATOM 980 N N . TYR A 1 118 ? 10.577 11.955 -21.447 1.00 84.00 118 TYR A N 1
ATOM 981 C CA . TYR A 1 118 ? 10.765 13.227 -22.136 1.00 84.00 118 TYR A CA 1
ATOM 982 C C . TYR A 1 118 ? 9.413 13.724 -22.652 1.00 84.00 118 TYR A C 1
ATOM 984 O O . TYR A 1 118 ? 8.742 13.015 -23.396 1.00 84.00 118 TYR A O 1
ATOM 992 N N . SER A 1 119 ? 9.020 14.939 -22.266 1.00 84.38 119 SER A N 1
ATOM 993 C CA . SER A 1 119 ? 7.818 15.613 -22.756 1.00 84.38 119 SER A CA 1
ATOM 994 C C . SER A 1 119 ? 8.211 16.597 -23.860 1.00 84.38 119 SER A C 1
ATOM 996 O O . SER A 1 119 ? 8.706 17.680 -23.529 1.00 84.38 119 SER A O 1
ATOM 998 N N . PRO A 1 120 ? 7.968 16.288 -25.151 1.00 83.88 120 PRO A N 1
ATOM 999 C CA . PRO A 1 120 ? 8.353 17.164 -26.260 1.00 83.88 120 PRO A CA 1
ATOM 1000 C C . PRO A 1 120 ? 7.735 18.561 -26.151 1.00 83.88 120 PRO A C 1
ATOM 1002 O O . PRO A 1 120 ? 8.406 19.554 -26.402 1.00 83.88 120 PRO A O 1
ATOM 1005 N N . GLU A 1 121 ? 6.489 18.643 -25.679 1.00 87.25 121 GLU A N 1
ATOM 1006 C CA . GLU A 1 121 ? 5.749 19.898 -25.480 1.00 87.25 121 GLU A CA 1
ATOM 1007 C C . GLU A 1 121 ? 6.400 20.839 -24.457 1.00 87.25 121 GLU A C 1
ATOM 1009 O O . GLU A 1 121 ? 6.302 22.056 -24.576 1.00 87.25 121 GLU A O 1
ATOM 1014 N N . LEU A 1 122 ? 7.068 20.280 -23.443 1.00 85.81 122 LEU A N 1
ATOM 1015 C CA . LEU A 1 122 ? 7.704 21.043 -2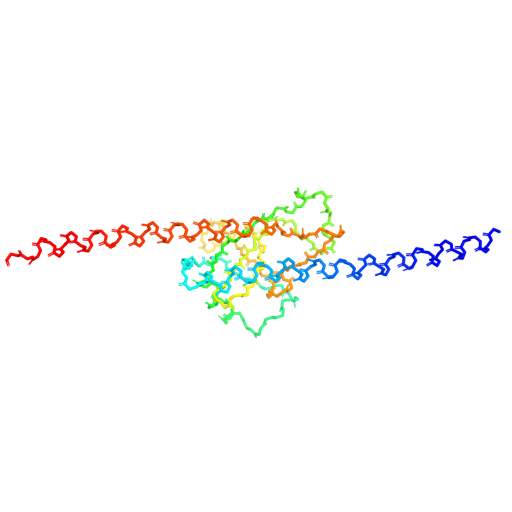2.365 1.00 85.81 122 LEU A CA 1
ATOM 1016 C C .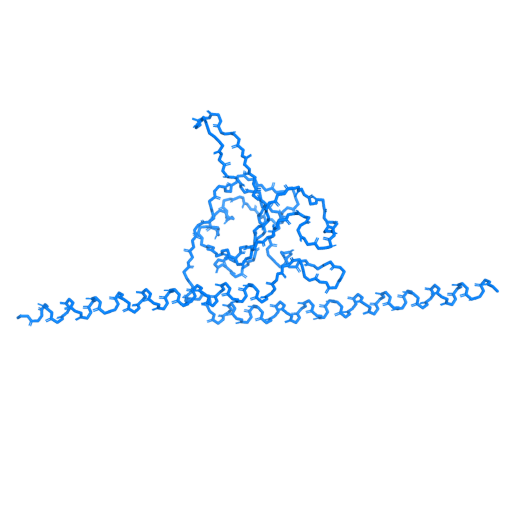 LEU A 1 122 ? 9.224 21.137 -22.541 1.00 85.81 122 LEU A C 1
ATOM 1018 O O . LEU A 1 122 ? 9.893 21.761 -21.718 1.00 85.81 122 LEU A O 1
ATOM 1022 N N . GLY A 1 123 ? 9.780 20.467 -23.555 1.00 90.88 123 GLY A N 1
ATOM 1023 C CA . GLY A 1 123 ? 11.217 20.390 -23.805 1.00 90.88 123 GLY A CA 1
ATOM 1024 C C . GLY A 1 123 ? 12.034 19.769 -22.666 1.00 90.88 123 GLY A C 1
ATOM 1025 O O . GLY A 1 123 ? 13.243 19.983 -22.605 1.00 90.88 123 GLY A O 1
ATOM 1026 N N . ARG A 1 124 ? 11.408 19.027 -21.742 1.00 88.81 124 ARG A N 1
ATOM 1027 C CA . ARG A 1 124 ? 12.057 18.498 -20.529 1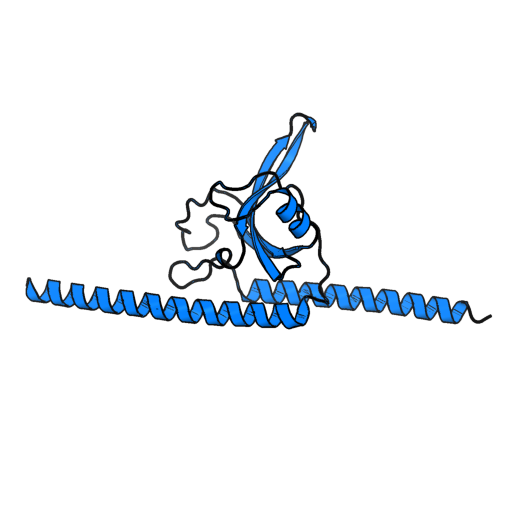.00 88.81 124 ARG A CA 1
ATOM 1028 C C . ARG A 1 124 ? 11.554 17.110 -20.160 1.00 88.81 124 ARG A C 1
ATOM 1030 O O . ARG A 1 124 ? 10.445 16.727 -20.528 1.00 88.81 124 ARG A O 1
ATOM 1037 N N . PHE A 1 125 ? 12.355 16.389 -19.379 1.00 85.62 125 PHE A N 1
ATOM 1038 C CA . PHE A 1 125 ? 11.890 15.182 -18.703 1.00 85.62 125 PHE A CA 1
ATOM 1039 C C . PHE A 1 125 ? 10.899 15.550 -17.604 1.00 85.62 125 PHE A C 1
ATOM 1041 O O . PHE A 1 125 ? 11.106 16.507 -16.854 1.00 85.62 125 PHE A O 1
ATOM 1048 N N . ILE A 1 126 ? 9.814 14.794 -17.541 1.00 86.44 126 ILE A N 1
ATOM 1049 C CA . ILE A 1 126 ? 8.818 14.872 -16.487 1.00 86.44 126 ILE A CA 1
ATOM 1050 C C . ILE A 1 126 ? 8.753 13.533 -15.771 1.00 86.44 126 ILE A C 1
ATOM 1052 O O . ILE A 1 126 ? 8.900 12.470 -16.379 1.00 86.44 126 ILE A O 1
ATOM 1056 N N . GLU A 1 127 ? 8.511 13.606 -14.472 1.00 87.81 127 GLU A N 1
ATOM 1057 C CA . GLU A 1 127 ? 8.198 12.432 -13.683 1.00 87.81 127 GLU A CA 1
ATOM 1058 C C . GLU A 1 127 ? 6.782 11.961 -14.034 1.00 87.81 127 GLU A C 1
ATOM 1060 O O . GLU A 1 127 ? 5.827 12.744 -14.069 1.00 87.81 127 GLU A O 1
ATOM 1065 N N . THR A 1 128 ? 6.660 10.676 -14.331 1.00 87.69 128 THR A N 1
ATOM 1066 C CA . THR A 1 128 ? 5.408 10.010 -14.676 1.00 87.69 128 THR A CA 1
ATOM 1067 C C . THR A 1 128 ? 5.210 8.802 -13.780 1.00 87.69 128 THR A C 1
ATOM 1069 O O . THR A 1 128 ? 6.172 8.162 -13.354 1.00 87.69 128 THR A O 1
ATOM 1072 N N . ARG A 1 129 ? 3.948 8.495 -13.490 1.00 89.12 129 ARG A N 1
ATOM 1073 C CA . ARG A 1 129 ? 3.542 7.357 -12.671 1.00 89.12 129 ARG A CA 1
ATOM 1074 C C . ARG A 1 129 ? 2.643 6.429 -13.481 1.00 89.12 129 ARG A C 1
ATOM 1076 O O . ARG A 1 129 ? 1.652 6.875 -14.073 1.00 89.12 129 ARG A O 1
ATOM 1083 N N . GLU A 1 130 ? 3.010 5.153 -13.503 1.00 87.25 130 GLU A N 1
ATOM 1084 C CA . GLU A 1 130 ? 2.195 4.038 -13.995 1.00 87.25 130 GLU A CA 1
ATOM 1085 C C . GLU A 1 130 ? 1.566 3.331 -12.792 1.00 87.25 130 GLU A C 1
ATOM 1087 O O . GLU A 1 130 ? 2.267 2.995 -11.840 1.00 87.25 130 GLU A O 1
ATOM 1092 N N . VAL A 1 131 ? 0.249 3.128 -12.813 1.00 86.56 131 VAL A N 1
ATOM 1093 C CA . VAL A 1 131 ? -0.455 2.373 -11.766 1.00 86.56 131 VAL A CA 1
ATOM 1094 C C . VAL A 1 131 ? -0.270 0.883 -12.025 1.00 86.56 131 VAL A C 1
ATOM 1096 O O . VAL A 1 131 ? -0.763 0.372 -13.032 1.00 86.56 131 VAL A O 1
ATOM 1099 N N . GLU A 1 132 ? 0.415 0.199 -11.111 1.00 84.88 132 GLU A N 1
ATOM 1100 C CA . GLU A 1 132 ? 0.752 -1.224 -11.238 1.00 84.88 132 GLU A CA 1
ATOM 1101 C C . GLU A 1 132 ? -0.234 -2.112 -10.466 1.00 84.88 132 GLU A C 1
ATOM 1103 O O . GLU A 1 132 ? -0.631 -3.161 -10.964 1.00 84.88 132 GLU A O 1
ATOM 1108 N N . GLN A 1 133 ? -0.660 -1.691 -9.267 1.00 83.19 133 GLN A N 1
ATOM 1109 C CA . GLN A 1 133 ? -1.598 -2.439 -8.418 1.00 83.19 133 GLN A CA 1
ATOM 1110 C C . GLN A 1 133 ? -2.502 -1.512 -7.601 1.00 83.19 133 GLN A C 1
ATOM 1112 O O . GLN A 1 133 ? -2.140 -0.370 -7.307 1.00 83.19 133 GLN A O 1
ATOM 1117 N N . TYR A 1 134 ? -3.664 -2.029 -7.200 1.00 83.44 134 TYR A N 1
ATOM 1118 C CA . TYR A 1 134 ? -4.690 -1.297 -6.461 1.00 83.44 134 TYR A CA 1
ATOM 1119 C C . TYR A 1 134 ? -5.387 -2.182 -5.416 1.00 83.44 134 TYR A C 1
ATOM 1121 O O . TYR A 1 134 ? -5.513 -3.394 -5.594 1.00 83.44 134 TYR A O 1
ATOM 1129 N N . GLY A 1 135 ? -5.866 -1.571 -4.333 1.00 81.44 135 GLY A N 1
ATOM 1130 C CA . GLY A 1 135 ? -6.628 -2.231 -3.279 1.00 81.44 135 GLY A CA 1
ATOM 1131 C C . GLY A 1 135 ? -5.765 -3.154 -2.420 1.00 81.44 135 GLY A C 1
ATOM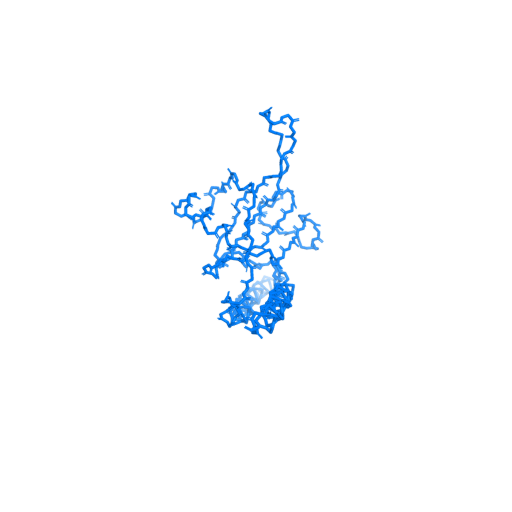 1132 O O . GLY A 1 135 ? -4.582 -2.909 -2.185 1.00 81.44 135 GLY A O 1
ATOM 1133 N N . ARG A 1 136 ? -6.365 -4.246 -1.936 1.00 71.56 136 ARG A N 1
ATOM 1134 C CA . ARG A 1 136 ? -5.659 -5.256 -1.125 1.00 71.56 136 ARG A CA 1
ATOM 1135 C C . ARG A 1 136 ? -4.537 -5.967 -1.881 1.00 71.56 136 ARG A C 1
ATOM 1137 O O . ARG A 1 136 ? -3.594 -6.424 -1.244 1.00 71.56 136 ARG A O 1
ATOM 1144 N N . CYS A 1 137 ? -4.616 -6.016 -3.210 1.00 71.06 137 CYS A N 1
ATOM 1145 C CA . CYS A 1 137 ? -3.585 -6.599 -4.066 1.00 71.06 137 CYS A CA 1
ATOM 1146 C C . CYS A 1 137 ? -2.250 -5.844 -3.996 1.00 71.06 137 CYS A C 1
ATOM 1148 O O . CYS A 1 137 ? -1.242 -6.386 -4.415 1.00 71.06 137 CYS A O 1
ATOM 1150 N N . ALA A 1 138 ? -2.213 -4.635 -3.423 1.00 77.56 138 ALA A N 1
ATOM 1151 C CA . ALA A 1 138 ? -0.966 -3.913 -3.176 1.00 77.56 138 ALA A CA 1
ATOM 1152 C C . ALA A 1 138 ? -0.057 -4.582 -2.119 1.00 77.56 138 ALA A C 1
ATOM 1154 O O . ALA A 1 138 ? 1.122 -4.243 -2.029 1.00 77.56 138 ALA A O 1
ATOM 1155 N N . PHE A 1 139 ? -0.579 -5.510 -1.306 1.00 77.75 139 PHE A N 1
ATOM 1156 C CA . PHE A 1 139 ? 0.126 -6.136 -0.178 1.00 77.75 139 PHE A CA 1
ATOM 1157 C C . PHE A 1 139 ? 0.659 -7.536 -0.473 1.00 77.75 139 PHE A C 1
ATOM 1159 O O . PHE A 1 139 ? 0.516 -8.461 0.330 1.00 77.75 139 PHE A O 1
ATOM 1166 N N . ASP A 1 140 ? 1.293 -7.702 -1.623 1.00 74.44 140 ASP A N 1
ATOM 1167 C CA . ASP A 1 140 ? 1.852 -8.990 -2.000 1.00 74.44 140 ASP A CA 1
ATOM 1168 C C . ASP A 1 140 ? 3.000 -9.444 -1.082 1.00 74.44 140 ASP A C 1
ATOM 1170 O O . ASP A 1 140 ? 3.733 -8.656 -0.468 1.00 74.44 140 ASP A O 1
ATOM 1174 N N . MET A 1 141 ? 3.168 -10.768 -1.007 1.00 71.25 141 MET A N 1
ATOM 1175 C CA . MET A 1 141 ? 4.245 -11.420 -0.264 1.00 71.25 141 MET A CA 1
ATOM 1176 C C . MET A 1 141 ? 5.072 -12.345 -1.155 1.00 71.25 141 MET A C 1
ATOM 1178 O O . MET A 1 141 ? 4.529 -13.220 -1.838 1.00 71.25 141 MET A O 1
ATOM 1182 N N . TYR A 1 142 ? 6.392 -12.302 -0.996 1.00 71.94 142 TYR A N 1
ATOM 1183 C CA . TYR A 1 142 ? 7.356 -13.172 -1.666 1.00 71.94 142 TYR A CA 1
ATOM 1184 C C . TYR A 1 142 ? 8.226 -13.908 -0.635 1.00 71.94 142 TYR A C 1
ATOM 1186 O O . TYR A 1 142 ? 8.709 -13.290 0.304 1.00 71.94 142 TYR A O 1
ATOM 1194 N N . GLU A 1 143 ? 8.387 -15.233 -0.773 1.00 68.50 143 GLU A N 1
ATOM 1195 C CA . GLU A 1 143 ? 9.219 -16.057 0.137 1.00 68.50 143 GLU A CA 1
ATOM 1196 C C . GLU A 1 143 ? 9.038 -15.730 1.637 1.00 68.50 143 GLU A C 1
ATOM 1198 O O . GLU A 1 143 ? 9.995 -15.560 2.383 1.00 68.50 143 GLU A O 1
ATOM 1203 N N . VAL A 1 144 ? 7.780 -15.648 2.091 1.00 66.50 144 VAL A N 1
ATOM 1204 C CA . VAL A 1 144 ? 7.399 -15.378 3.498 1.00 66.50 144 VAL A CA 1
ATOM 1205 C C . VAL A 1 144 ? 7.630 -13.926 3.962 1.00 66.50 144 VAL A C 1
ATOM 1207 O O . VAL A 1 144 ? 7.226 -13.569 5.062 1.00 66.50 144 VAL A O 1
ATOM 1210 N N . ASN A 1 145 ? 8.144 -13.045 3.103 1.00 74.31 145 ASN A N 1
ATOM 1211 C CA . ASN A 1 145 ? 8.319 -11.624 3.397 1.00 74.31 145 ASN A CA 1
ATOM 1212 C C . ASN A 1 145 ? 7.308 -10.760 2.641 1.00 74.31 145 ASN A C 1
ATOM 1214 O O . ASN A 1 145 ? 6.925 -11.060 1.508 1.00 74.31 145 ASN A O 1
ATOM 1218 N N . PHE A 1 146 ? 6.890 -9.664 3.265 1.00 78.44 146 PHE A N 1
ATOM 1219 C CA . PHE A 1 146 ? 6.135 -8.626 2.578 1.00 78.44 146 PHE A CA 1
ATOM 1220 C C . PHE A 1 146 ? 7.014 -7.889 1.575 1.00 78.44 146 PHE A C 1
ATOM 1222 O O . PHE A 1 146 ? 8.187 -7.615 1.843 1.00 78.44 146 PHE A O 1
ATOM 1229 N N . ILE A 1 147 ? 6.428 -7.517 0.435 1.00 80.62 147 ILE A N 1
ATOM 1230 C CA . ILE A 1 147 ? 7.093 -6.602 -0.497 1.00 80.62 147 ILE A CA 1
ATOM 1231 C C . ILE A 1 147 ? 7.284 -5.227 0.157 1.00 80.62 147 ILE A C 1
ATOM 1233 O O . ILE A 1 147 ? 8.317 -4.601 -0.064 1.00 80.62 147 ILE A O 1
ATOM 1237 N N . TRP A 1 148 ? 6.353 -4.791 1.009 1.00 87.06 148 TRP A N 1
ATOM 1238 C CA . TRP A 1 148 ? 6.376 -3.496 1.704 1.00 87.06 148 TRP A CA 1
ATOM 1239 C C . TRP A 1 148 ? 6.716 -3.636 3.187 1.00 87.06 148 TRP A C 1
ATOM 1241 O O . TRP A 1 148 ? 6.356 -4.630 3.816 1.00 87.06 148 TRP A O 1
ATOM 1251 N N . ASP A 1 149 ? 7.407 -2.648 3.753 1.00 87.38 149 ASP A N 1
ATOM 1252 C CA . ASP A 1 149 ? 7.714 -2.641 5.186 1.00 87.38 149 ASP A CA 1
ATOM 1253 C C . ASP A 1 149 ? 6.493 -2.129 5.974 1.00 87.38 149 ASP A C 1
ATOM 1255 O O . ASP A 1 149 ? 6.178 -0.938 5.967 1.00 87.38 149 ASP A O 1
ATOM 1259 N N . MET A 1 150 ? 5.799 -3.037 6.667 1.00 89.00 150 MET A N 1
ATOM 1260 C CA . MET A 1 150 ? 4.605 -2.712 7.459 1.00 89.00 150 MET A CA 1
ATOM 1261 C C . MET A 1 150 ? 4.891 -1.693 8.571 1.00 89.00 150 MET A C 1
ATOM 1263 O O . MET A 1 150 ? 4.085 -0.786 8.792 1.00 89.00 150 MET A O 1
ATOM 1267 N N . ASP A 1 151 ? 6.061 -1.761 9.211 1.00 90.31 151 ASP A N 1
ATOM 1268 C CA . ASP A 1 151 ? 6.459 -0.799 10.242 1.00 90.31 151 ASP A CA 1
ATOM 1269 C C . ASP A 1 151 ? 6.764 0.570 9.627 1.00 90.31 151 ASP A C 1
ATOM 1271 O O . ASP A 1 151 ? 6.521 1.616 10.237 1.00 90.31 151 ASP A O 1
ATOM 1275 N N . CYS A 1 152 ? 7.311 0.598 8.408 1.00 90.69 152 CYS A N 1
ATOM 1276 C CA . CYS A 1 152 ? 7.472 1.831 7.637 1.00 90.69 152 CYS A CA 1
ATOM 1277 C C . CYS A 1 152 ? 6.116 2.493 7.369 1.00 90.69 152 CYS A C 1
ATOM 1279 O O . CYS A 1 152 ? 5.946 3.672 7.684 1.00 90.69 152 CYS A O 1
ATOM 1281 N N . ILE A 1 153 ? 5.125 1.722 6.910 1.00 93.50 153 ILE A N 1
ATOM 1282 C CA . ILE A 1 153 ? 3.768 2.217 6.642 1.00 93.50 153 ILE A CA 1
ATOM 1283 C C . ILE A 1 153 ? 3.161 2.850 7.901 1.00 93.50 153 ILE A C 1
ATOM 1285 O O . ILE A 1 153 ? 2.690 3.991 7.862 1.00 93.50 153 ILE A O 1
ATOM 1289 N N . VAL A 1 154 ? 3.217 2.147 9.037 1.00 94.62 154 VAL A N 1
ATOM 1290 C CA . VAL A 1 154 ? 2.699 2.653 10.319 1.00 94.62 154 VAL A CA 1
ATOM 1291 C C . VAL A 1 154 ? 3.420 3.935 10.742 1.00 94.62 154 VAL A C 1
ATOM 1293 O O . VAL A 1 154 ? 2.772 4.919 11.112 1.00 94.62 154 VAL A O 1
ATOM 1296 N N . ARG A 1 155 ? 4.754 3.974 10.646 1.00 95.69 155 ARG A N 1
ATOM 1297 C CA . ARG A 1 155 ? 5.544 5.174 10.970 1.00 95.69 155 ARG A CA 1
ATOM 1298 C C . ARG A 1 155 ? 5.188 6.360 10.079 1.00 95.69 155 ARG A C 1
ATOM 1300 O O . ARG A 1 155 ? 5.084 7.475 10.588 1.00 95.69 155 ARG A O 1
ATOM 1307 N N . SER A 1 156 ? 4.969 6.145 8.786 1.00 95.62 156 SER A N 1
ATOM 1308 C CA . SER A 1 156 ? 4.554 7.195 7.850 1.00 95.62 156 SER A CA 1
ATOM 1309 C C . SER A 1 156 ? 3.209 7.808 8.244 1.00 95.62 156 SER A C 1
ATOM 1311 O O . SER A 1 156 ? 3.083 9.035 8.282 1.00 95.62 156 SER A O 1
ATOM 1313 N N . ILE A 1 157 ? 2.236 6.979 8.636 1.00 95.38 157 ILE A N 1
ATOM 1314 C CA . ILE A 1 157 ? 0.933 7.441 9.141 1.00 95.38 157 ILE A CA 1
ATOM 1315 C C . ILE A 1 157 ? 1.110 8.268 10.424 1.00 95.38 157 ILE A C 1
ATOM 1317 O O . ILE A 1 157 ? 0.604 9.387 10.512 1.00 95.38 157 ILE A O 1
ATOM 1321 N N . ILE A 1 158 ? 1.880 7.771 11.398 1.00 95.94 158 ILE A N 1
ATOM 1322 C CA . ILE A 1 158 ? 2.150 8.481 12.662 1.00 95.94 158 ILE A CA 1
ATOM 1323 C C . ILE A 1 158 ? 2.835 9.830 12.409 1.00 95.94 158 ILE A C 1
ATOM 1325 O O . ILE A 1 158 ? 2.459 10.849 12.993 1.00 95.94 158 ILE A O 1
ATOM 1329 N N . ASN A 1 159 ? 3.824 9.864 11.518 1.00 96.38 159 ASN A N 1
ATOM 1330 C CA . ASN A 1 159 ? 4.527 11.091 11.159 1.00 96.38 159 ASN A CA 1
ATOM 1331 C C . ASN A 1 159 ? 3.589 12.123 10.531 1.00 96.38 159 ASN A C 1
ATOM 1333 O O . ASN A 1 159 ? 3.716 13.313 10.825 1.00 96.38 159 ASN A O 1
ATOM 1337 N N . ASN A 1 160 ? 2.644 11.688 9.696 1.00 96.06 160 ASN A N 1
ATOM 1338 C CA . ASN A 1 160 ? 1.631 12.576 9.144 1.00 96.06 160 ASN A CA 1
ATOM 1339 C C . ASN A 1 160 ? 0.736 13.154 10.254 1.00 96.06 160 ASN A C 1
ATOM 1341 O O . ASN A 1 160 ? 0.638 14.372 10.376 1.00 96.06 160 ASN A O 1
ATOM 1345 N N . LEU A 1 161 ? 0.205 12.311 11.145 1.00 95.75 161 LEU A N 1
ATOM 1346 C CA . LEU A 1 161 ? -0.615 12.758 12.279 1.00 95.75 161 LEU A CA 1
ATOM 1347 C C . LEU A 1 161 ? 0.104 13.793 13.155 1.00 95.75 161 LEU A C 1
ATOM 1349 O O . LEU A 1 161 ? -0.488 14.799 13.546 1.00 95.75 161 LEU A O 1
ATOM 1353 N N . ASN A 1 162 ? 1.394 13.589 13.429 1.00 96.56 162 ASN A N 1
ATOM 1354 C CA . ASN A 1 162 ? 2.205 14.534 14.200 1.00 96.56 162 ASN A CA 1
ATOM 1355 C C . ASN A 1 162 ? 2.332 15.898 13.503 1.00 96.56 162 ASN A C 1
ATOM 1357 O O . ASN A 1 162 ? 2.254 16.944 14.162 1.00 96.56 162 ASN A O 1
ATOM 1361 N N . LYS A 1 163 ? 2.495 15.910 12.174 1.00 94.56 163 LYS A N 1
ATOM 1362 C CA . LYS A 1 163 ? 2.493 17.147 11.379 1.00 94.56 163 LYS A CA 1
ATOM 1363 C C . LYS A 1 163 ? 1.132 17.840 11.461 1.00 94.56 163 LYS A C 1
ATOM 1365 O O . LYS A 1 163 ? 1.089 19.026 11.800 1.00 94.56 163 LYS A O 1
ATOM 1370 N N . THR A 1 164 ? 0.039 17.105 11.252 1.00 93.88 164 THR A N 1
ATOM 1371 C CA . THR A 1 164 ? -1.329 17.641 11.325 1.00 93.88 164 THR A CA 1
ATOM 1372 C C . THR A 1 164 ? -1.632 18.235 12.698 1.00 93.88 164 THR A C 1
ATOM 1374 O O . THR A 1 164 ? -2.135 19.358 12.801 1.00 93.88 164 THR A O 1
ATOM 1377 N N . ALA A 1 165 ? -1.272 17.530 13.773 1.00 95.19 165 ALA A N 1
ATOM 1378 C CA . ALA A 1 165 ? -1.453 17.997 15.144 1.00 95.19 165 ALA A CA 1
ATOM 1379 C C . ALA A 1 165 ? -0.685 19.302 15.405 1.00 95.19 165 ALA A C 1
ATOM 1381 O O . ALA A 1 165 ? -1.234 20.251 15.972 1.00 95.19 165 ALA A O 1
ATOM 1382 N N . THR A 1 166 ? 0.566 19.381 14.940 1.00 96.44 166 THR A N 1
ATOM 1383 C CA . THR A 1 166 ? 1.411 20.575 15.087 1.00 96.44 166 THR A CA 1
ATOM 1384 C C . THR A 1 166 ? 0.810 21.776 14.361 1.00 96.44 166 THR A C 1
ATOM 1386 O O . THR A 1 166 ? 0.655 22.845 14.951 1.00 96.44 166 THR A O 1
ATOM 1389 N N . LYS A 1 167 ? 0.409 21.605 13.101 1.00 94.44 167 LYS A N 1
ATOM 1390 C CA . LYS A 1 167 ? -0.192 22.674 12.294 1.00 94.44 167 LYS A CA 1
ATOM 1391 C C . LYS A 1 167 ? -1.514 23.161 12.887 1.00 94.44 167 LYS A C 1
ATOM 1393 O O . LYS A 1 167 ? -1.722 24.365 13.023 1.00 94.44 167 LYS A O 1
ATOM 1398 N N . THR A 1 168 ? -2.373 22.236 13.311 1.00 94.62 168 THR A N 1
ATOM 1399 C CA . THR A 1 168 ? -3.662 22.564 13.939 1.00 94.62 168 THR A CA 1
ATOM 1400 C C . THR A 1 168 ? -3.466 23.356 15.231 1.00 94.62 168 THR A C 1
ATOM 1402 O O . THR A 1 168 ? -4.178 24.331 15.481 1.00 94.62 168 THR A O 1
ATOM 1405 N N . LYS A 1 169 ? -2.455 22.999 16.034 1.00 97.06 169 LYS A N 1
ATOM 1406 C CA . LYS A 1 169 ? -2.085 23.749 17.239 1.00 97.06 169 LYS A CA 1
ATOM 1407 C C . LYS A 1 169 ? -1.678 25.189 16.911 1.00 97.06 169 LYS A C 1
ATOM 1409 O O . LYS A 1 169 ? -2.191 26.101 17.555 1.00 97.06 169 LYS A O 1
ATOM 1414 N N . VAL A 1 170 ? -0.817 25.386 15.911 1.00 97.19 170 VAL A N 1
ATOM 1415 C CA . VAL A 1 170 ? -0.361 26.723 15.486 1.00 97.19 170 VAL A CA 1
ATOM 1416 C C . VAL A 1 170 ? -1.535 27.591 15.027 1.00 97.19 170 VAL A C 1
ATOM 1418 O O . VAL A 1 170 ? -1.656 28.734 15.463 1.00 97.19 170 VAL A O 1
ATOM 1421 N N . ILE A 1 171 ? -2.437 27.050 14.201 1.00 96.19 171 ILE A N 1
ATOM 1422 C CA . ILE A 1 171 ? -3.629 27.776 13.727 1.00 96.19 171 ILE A CA 1
ATOM 1423 C C . ILE A 1 171 ? -4.507 28.203 14.908 1.00 96.19 171 ILE A C 1
ATOM 1425 O O . ILE A 1 171 ? -4.925 29.358 14.989 1.00 96.19 171 ILE A O 1
ATOM 1429 N N . ARG A 1 172 ? -4.761 27.293 15.855 1.00 97.12 172 ARG A N 1
ATOM 1430 C CA . ARG A 1 172 ? -5.541 27.601 17.060 1.00 97.12 172 ARG A CA 1
ATOM 1431 C C . ARG A 1 172 ? -4.915 28.747 17.858 1.00 97.12 172 ARG A C 1
ATOM 1433 O O . ARG A 1 172 ? -5.619 29.682 18.224 1.00 97.12 172 ARG A O 1
ATOM 1440 N N . GLU A 1 173 ? -3.607 28.701 18.097 1.00 97.62 173 GLU A N 1
ATOM 1441 C CA . GLU A 1 173 ? -2.889 29.742 18.846 1.00 97.62 173 GLU A CA 1
ATOM 1442 C C . GLU A 1 173 ? -2.972 31.115 18.156 1.00 97.62 173 GLU A C 1
ATOM 1444 O O . GLU A 1 173 ? -3.164 32.138 18.822 1.00 97.62 173 GLU A O 1
ATOM 1449 N N . GLN A 1 174 ? -2.900 31.147 16.821 1.00 97.25 174 GLN A N 1
ATOM 1450 C CA . GLN A 1 174 ? -3.084 32.368 16.032 1.00 97.25 174 GLN A CA 1
ATOM 1451 C C . GLN A 1 174 ? -4.500 32.937 16.178 1.00 97.25 174 GLN A C 1
ATOM 1453 O O . GLN A 1 174 ? -4.652 34.132 16.443 1.00 97.25 174 GLN A O 1
ATOM 1458 N N . LEU A 1 175 ? -5.529 32.093 16.057 1.00 96.31 175 LEU A N 1
ATOM 1459 C CA . LEU A 1 175 ? -6.928 32.501 16.213 1.00 96.31 175 LEU A CA 1
ATOM 1460 C C . LEU A 1 175 ? -7.205 33.038 17.622 1.00 96.31 175 LEU A C 1
ATOM 1462 O O . LEU A 1 175 ? -7.788 34.111 17.773 1.00 96.31 175 LEU A O 1
ATOM 1466 N N . GLU A 1 176 ? -6.726 32.352 18.660 1.00 96.25 176 GLU A N 1
ATOM 1467 C CA . GLU A 1 176 ? -6.849 32.812 20.048 1.00 96.25 176 GLU A CA 1
ATOM 1468 C C . GLU A 1 176 ? -6.179 34.179 20.256 1.00 96.25 176 GLU A C 1
ATOM 1470 O O . GLU A 1 176 ? -6.714 35.039 20.962 1.00 96.25 176 GLU A O 1
ATOM 1475 N N . SER A 1 177 ? -5.024 34.413 19.626 1.00 95.94 177 SER A N 1
ATOM 1476 C CA . SER A 1 177 ? -4.348 35.711 19.676 1.00 95.94 177 SER A CA 1
ATOM 1477 C C . SER A 1 177 ? -5.149 36.811 18.980 1.00 95.94 177 SER A C 1
ATOM 1479 O O . SER A 1 177 ? -5.283 37.905 19.529 1.00 95.94 177 SER A O 1
ATOM 1481 N N . GLN A 1 178 ? -5.703 36.538 17.797 1.00 94.50 178 GLN A N 1
ATOM 1482 C CA . GLN A 1 178 ? -6.555 37.490 17.080 1.00 94.50 178 GLN A CA 1
ATOM 1483 C C . GLN A 1 178 ? -7.798 37.844 17.898 1.00 94.50 178 GLN A C 1
ATOM 1485 O O . GLN A 1 178 ? -8.129 39.021 18.030 1.00 94.50 178 GLN A O 1
ATOM 1490 N N . MET A 1 179 ? -8.446 36.856 18.519 1.00 92.12 179 MET A N 1
ATOM 1491 C CA . MET A 1 179 ? -9.617 37.079 19.370 1.00 92.12 179 MET A CA 1
ATOM 1492 C C . MET A 1 179 ? -9.306 37.950 20.589 1.00 92.12 179 MET A C 1
ATOM 1494 O O . MET A 1 179 ? -10.115 38.808 20.937 1.00 92.12 179 MET A O 1
ATOM 1498 N N . ARG A 1 180 ? -8.141 37.769 21.229 1.00 94.00 180 ARG A N 1
ATOM 1499 C CA . ARG A 1 180 ? -7.699 38.645 22.329 1.00 94.00 180 ARG A CA 1
ATOM 1500 C C . ARG A 1 180 ? -7.529 40.090 21.863 1.00 94.00 180 ARG A C 1
ATOM 1502 O O . ARG A 1 180 ? -8.002 40.993 22.540 1.00 94.00 180 ARG A O 1
ATOM 1509 N N . ASN A 1 181 ? -6.930 40.290 20.692 1.00 86.19 181 ASN A N 1
ATOM 1510 C CA . ASN A 1 181 ? -6.694 41.621 20.126 1.00 86.19 181 ASN A CA 1
ATOM 1511 C C . ASN A 1 181 ? -7.968 42.287 19.574 1.00 86.19 181 ASN A C 1
ATOM 1513 O O . ASN A 1 181 ? -7.995 43.501 19.408 1.00 86.19 181 ASN A O 1
ATOM 1517 N N . SER A 1 182 ? -9.010 41.503 19.285 1.00 79.62 182 SER A N 1
ATOM 1518 C CA . SER A 1 182 ? -10.294 41.990 18.757 1.00 79.62 182 SER A CA 1
ATOM 1519 C C . SER A 1 182 ? -11.276 42.423 19.850 1.00 79.62 182 SER A C 1
ATOM 1521 O O . SER A 1 182 ? -12.275 43.064 19.545 1.00 79.62 182 SER A O 1
ATOM 1523 N N . LYS A 1 183 ? -11.023 42.068 21.118 1.00 62.34 183 LYS A N 1
ATOM 1524 C CA . LYS A 1 183 ? -11.789 42.552 22.277 1.00 62.34 183 LYS A CA 1
ATOM 1525 C C . LYS A 1 183 ? -11.248 43.911 22.748 1.00 62.34 183 LYS A C 1
ATOM 1527 O O . LYS A 1 183 ? -10.697 44.005 23.844 1.00 62.34 183 LYS A O 1
ATOM 1532 N N . LEU A 1 184 ? -11.388 44.921 21.887 1.00 51.62 184 LEU A N 1
ATOM 1533 C CA . LEU A 1 184 ? -11.362 46.347 22.237 1.00 51.62 184 LEU A CA 1
ATOM 1534 C C . LEU A 1 184 ? -12.792 46.822 22.500 1.00 51.62 184 LEU A C 1
ATOM 1536 O O . LEU A 1 184 ? -13.665 46.509 21.660 1.00 51.62 184 LEU A O 1
#